Protein AF-C9MXY6-F1 (afdb_monomer)

Radius of gyration: 21.23 Å; Cα contacts (8 Å, |Δi|>4): 74; chains: 1; bounding box: 50×38×54 Å

Secondary structure (DSSP, 8-state):
----------GGGGG---------HHHHHHHTT--HHHHHHHHHHHHHHHHHHHHHHHS---HHHHHHHHHHHHHHHHHHHHTTS-HHHHHHHHHHHHHHHHHHHHHHHHHHHHHHHT---HHHHHHHHHHHHHHHHHHHHHHTS---HHHHHHHHHHHHHHHHHHHHTTS-HHHHHHHHT-

Organism: NCBI:txid634994

pLDDT: mean 80.73, std 18.63, range [22.81, 97.88]

Foldseek 3Di:
DDDDDDDDDDPVCPLPPPDDLDDDLVVLCVQLVPDPVLSVQLVVLVVVLVVQLVVLVPDPDDPVVNVVSNVVSVVVSLVSNPVSGDPSSNVSNVVVVVVSVVVVVVVSVVVVVLVVVQVDDPVLVVQLVVLVVVLVVVLVVLVVPPDDPVVNVVVNVVSVVVSVVSSVVSGDPVSVVSVVVD

Solvent-accessible surface area (backbone atoms only — not comparable to full-atom values): 10667 Å² total; per-residue (Å²): 138,84,82,81,81,84,78,88,77,58,88,81,50,77,80,63,70,83,76,77,86,83,76,58,67,67,56,53,34,59,67,34,66,48,50,77,68,45,46,57,54,52,50,51,50,53,55,53,50,49,54,53,50,61,49,51,72,73,46,92,63,55,68,70,59,41,51,54,54,46,52,53,50,53,52,53,46,49,56,58,48,58,76,67,43,54,73,71,32,43,52,44,44,50,55,50,53,51,49,54,50,48,57,49,49,53,51,50,49,54,52,48,54,49,56,60,72,49,66,69,48,72,67,42,50,54,52,47,51,47,45,53,53,52,46,54,50,51,53,52,52,55,72,72,62,80,61,56,71,68,62,45,54,52,54,49,49,51,52,52,48,56,43,51,54,61,45,54,75,61,50,54,72,70,46,48,51,52,64,77,73,110

Mean predicted aligned error: 9.78 Å

Nearest PDB structures (foldseek):
  7e59-assembly4_C  TM=3.252E-01  e=3.409E+00  Homo sapiens

Sequence (182 aa):
MFGISVLSYSYEDYYQKIYTVKISKNDLFKIVNATKNQQKKLSKIFDEYQKKAEGVEKDLVQFDGKKAKIGKIEEDRYRAIARVLSNEQLEAYNSYINSQKNLFNEKNDKVKNFIDSMDLSNEQKARILKYERDFKREVGKLKNQRLTEENFIEKYKELKQERNEKMRTVLLDDQVKLIENF

Structure (mmCIF, N/CA/C/O backbone):
data_AF-C9MXY6-F1
#
_entry.id   AF-C9MXY6-F1
#
loop_
_atom_site.group_PDB
_atom_site.id
_atom_site.type_symbol
_atom_site.label_atom_id
_atom_site.label_alt_id
_atom_site.label_comp_id
_atom_site.label_asym_id
_atom_site.label_entity_id
_atom_site.label_seq_id
_atom_site.pdbx_PDB_ins_code
_atom_site.Cartn_x
_atom_site.Cartn_y
_atom_site.Cartn_z
_atom_site.occupancy
_atom_site.B_iso_or_equiv
_atom_site.auth_seq_id
_atom_site.auth_comp_id
_atom_site.auth_asym_id
_atom_site.auth_atom_id
_atom_site.pdbx_PDB_model_num
ATOM 1 N N . MET A 1 1 ? 25.945 3.028 10.529 1.00 24.78 1 MET A N 1
ATOM 2 C CA . MET A 1 1 ? 26.308 1.825 9.752 1.00 24.78 1 MET A CA 1
ATOM 3 C C . MET A 1 1 ? 25.006 1.069 9.489 1.00 24.78 1 MET A C 1
ATOM 5 O O . MET A 1 1 ? 24.464 0.503 10.424 1.00 24.78 1 MET A O 1
ATOM 9 N N . PHE A 1 2 ? 24.418 1.189 8.293 1.00 25.53 2 PHE A N 1
ATOM 10 C CA . PHE A 1 2 ? 23.129 0.563 7.956 1.00 25.53 2 PHE A CA 1
ATOM 11 C C . PHE A 1 2 ? 23.385 -0.631 7.036 1.00 25.53 2 PHE A C 1
ATOM 13 O O . PHE A 1 2 ? 23.716 -0.455 5.866 1.00 25.53 2 PHE A O 1
ATOM 20 N N . GLY A 1 3 ? 23.299 -1.836 7.604 1.00 22.81 3 GLY A N 1
ATOM 21 C CA . GLY A 1 3 ? 23.442 -3.095 6.882 1.00 22.81 3 GLY A CA 1
ATOM 22 C C . GLY A 1 3 ? 22.309 -3.271 5.876 1.00 22.81 3 GLY A C 1
ATOM 23 O O . GLY A 1 3 ? 21.134 -3.198 6.227 1.00 22.81 3 GLY A O 1
ATOM 24 N N . ILE A 1 4 ? 22.685 -3.475 4.619 1.00 26.45 4 ILE A N 1
ATOM 25 C CA . ILE A 1 4 ? 21.781 -3.806 3.523 1.00 26.45 4 ILE A CA 1
ATOM 26 C C . ILE A 1 4 ? 21.323 -5.251 3.743 1.00 26.45 4 ILE A C 1
ATOM 28 O O . ILE A 1 4 ? 22.120 -6.177 3.612 1.00 26.45 4 ILE A O 1
ATOM 32 N N . SER A 1 5 ? 20.050 -5.454 4.082 1.00 24.11 5 SER A N 1
ATOM 33 C CA . SER A 1 5 ? 19.425 -6.771 3.986 1.00 24.11 5 SER A CA 1
ATOM 34 C C . SER A 1 5 ? 19.234 -7.111 2.506 1.00 24.11 5 SER A C 1
ATOM 36 O O . SER A 1 5 ? 18.467 -6.474 1.784 1.00 24.11 5 SER A O 1
ATOM 38 N N . VAL A 1 6 ? 19.983 -8.105 2.030 1.00 27.00 6 VAL A N 1
ATOM 39 C CA . VAL A 1 6 ? 19.781 -8.708 0.711 1.00 27.00 6 VAL A CA 1
ATOM 40 C C . VAL A 1 6 ? 18.530 -9.581 0.800 1.00 27.00 6 VAL A C 1
ATOM 42 O O . VAL A 1 6 ? 18.542 -10.605 1.476 1.00 27.00 6 VAL A O 1
ATOM 45 N N . LEU A 1 7 ? 17.449 -9.180 0.132 1.00 24.12 7 LEU A N 1
ATOM 46 C CA . LEU A 1 7 ? 16.356 -10.090 -0.212 1.00 24.12 7 LEU A CA 1
ATOM 47 C C . LEU A 1 7 ? 16.666 -10.667 -1.597 1.00 24.12 7 LEU A C 1
ATOM 49 O O . LEU A 1 7 ? 16.653 -9.947 -2.598 1.00 24.12 7 LEU A O 1
ATOM 53 N N . SER A 1 8 ? 17.018 -11.953 -1.633 1.00 23.30 8 SER A N 1
ATOM 54 C CA . SER A 1 8 ? 17.054 -12.755 -2.854 1.00 23.30 8 SER A CA 1
ATOM 55 C C . SER A 1 8 ? 15.618 -12.969 -3.321 1.00 23.30 8 SER A C 1
ATOM 57 O O . SER A 1 8 ? 14.820 -13.515 -2.564 1.00 23.30 8 SER A O 1
ATOM 59 N N . TYR A 1 9 ? 15.298 -12.549 -4.540 1.00 25.11 9 TYR A N 1
ATOM 60 C CA . TYR A 1 9 ? 13.995 -12.798 -5.151 1.00 25.11 9 TYR A CA 1
ATOM 61 C C . TYR A 1 9 ? 14.130 -13.906 -6.195 1.00 25.11 9 TYR A C 1
ATOM 63 O O . TYR A 1 9 ? 14.949 -13.800 -7.113 1.00 25.11 9 TYR A O 1
ATOM 71 N N . SER A 1 10 ? 13.341 -14.965 -6.005 1.00 24.47 10 SER A N 1
ATOM 72 C CA . SER A 1 10 ? 13.094 -16.030 -6.980 1.00 24.47 10 SER A CA 1
ATOM 73 C C . SER A 1 10 ? 12.229 -15.473 -8.117 1.00 24.47 10 SER A C 1
ATOM 75 O O . SER A 1 10 ? 11.509 -14.494 -7.936 1.00 24.47 10 SER A O 1
ATOM 77 N N . TYR A 1 11 ? 12.295 -16.066 -9.309 1.00 28.42 11 TYR A N 1
ATOM 78 C CA . TYR A 1 11 ? 11.579 -15.590 -10.502 1.00 28.42 11 TYR A CA 1
ATOM 79 C C . TYR A 1 11 ? 10.041 -15.587 -10.325 1.00 28.42 11 TYR A C 1
ATOM 81 O O . TYR A 1 11 ? 9.354 -14.805 -10.980 1.00 28.42 11 TYR A O 1
ATOM 89 N N . GLU A 1 12 ? 9.506 -16.382 -9.388 1.00 26.41 12 GLU A N 1
ATOM 90 C CA . GLU A 1 12 ? 8.087 -16.360 -8.985 1.00 26.41 12 GLU A CA 1
ATOM 91 C C . GLU A 1 12 ? 7.688 -15.106 -8.179 1.00 26.41 12 GLU A C 1
ATOM 93 O O . GLU A 1 12 ? 6.526 -14.703 -8.200 1.00 26.41 12 GLU A O 1
ATOM 98 N N . ASP A 1 13 ? 8.638 -14.413 -7.543 1.00 33.28 13 ASP A N 1
ATOM 99 C CA . ASP A 1 13 ? 8.350 -13.249 -6.693 1.00 33.28 13 ASP A CA 1
ATOM 100 C C . ASP A 1 13 ? 8.140 -11.944 -7.479 1.00 33.28 13 ASP A C 1
ATOM 102 O O . ASP A 1 13 ? 7.703 -10.936 -6.917 1.00 33.28 13 ASP A O 1
ATOM 106 N N . TYR A 1 14 ? 8.454 -11.908 -8.781 1.00 33.75 14 TYR A N 1
ATOM 107 C CA . TYR A 1 14 ? 8.444 -10.651 -9.542 1.00 33.75 14 TYR A CA 1
ATOM 108 C C . TYR A 1 14 ? 7.038 -10.039 -9.681 1.00 33.75 14 TYR A C 1
ATOM 110 O O . TYR A 1 14 ? 6.897 -8.820 -9.804 1.00 33.75 14 TYR A O 1
ATOM 118 N N . TYR A 1 15 ? 6.004 -10.879 -9.593 1.00 32.97 15 TYR A N 1
ATOM 119 C CA . TYR A 1 15 ? 4.599 -10.495 -9.743 1.00 32.97 15 TYR A CA 1
ATOM 120 C C . TYR A 1 15 ? 3.839 -10.358 -8.420 1.00 32.97 15 TYR A C 1
ATOM 122 O O . TYR A 1 15 ? 2.756 -9.779 -8.400 1.00 32.97 15 TYR A O 1
ATOM 130 N N . GLN A 1 16 ? 4.402 -10.817 -7.301 1.00 39.12 16 GLN A N 1
ATOM 131 C CA . GLN A 1 16 ? 3.769 -10.718 -5.985 1.00 39.12 16 GLN A CA 1
ATOM 132 C C . GLN A 1 16 ? 4.399 -9.606 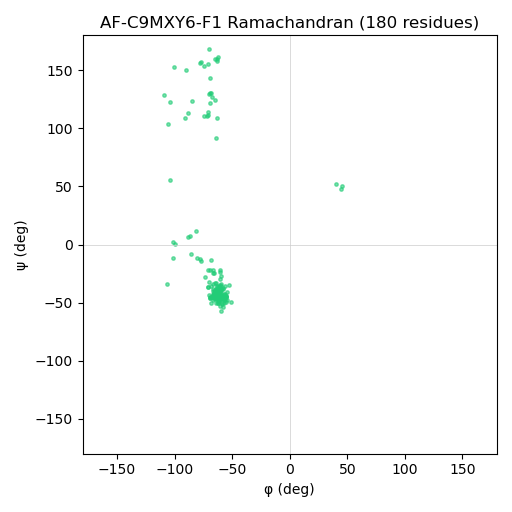-5.147 1.00 39.12 16 GLN A C 1
ATOM 134 O O . GLN A 1 16 ? 4.818 -9.803 -4.007 1.00 39.12 16 GLN A O 1
ATOM 139 N N . LYS A 1 17 ? 4.426 -8.379 -5.678 1.00 43.56 17 LYS A N 1
ATOM 140 C CA . LYS A 1 17 ? 4.535 -7.228 -4.778 1.00 43.56 17 LYS A CA 1
ATOM 141 C C . LYS A 1 17 ? 3.277 -7.226 -3.914 1.00 43.56 17 LYS A C 1
ATOM 143 O O . LYS A 1 17 ? 2.193 -6.929 -4.406 1.00 43.56 17 LYS A O 1
ATOM 148 N N . ILE A 1 18 ? 3.417 -7.546 -2.626 1.00 44.19 18 ILE A N 1
ATOM 149 C CA . ILE A 1 18 ? 2.387 -7.235 -1.633 1.00 44.19 18 ILE A CA 1
ATOM 150 C C . ILE A 1 18 ? 2.311 -5.711 -1.582 1.00 44.19 18 ILE A C 1
ATOM 152 O O . ILE A 1 18 ? 3.074 -5.050 -0.878 1.00 44.19 18 ILE A O 1
ATOM 156 N N . TYR A 1 19 ? 1.434 -5.126 -2.387 1.00 46.69 19 TYR A N 1
ATOM 157 C CA . TYR A 1 19 ? 1.141 -3.713 -2.259 1.00 46.69 19 TYR A CA 1
ATOM 158 C C . TYR A 1 19 ? 0.417 -3.514 -0.918 1.00 46.69 19 TYR A C 1
ATOM 160 O O . TYR A 1 19 ? -0.550 -4.195 -0.590 1.00 46.69 19 TYR A O 1
ATOM 168 N N . THR A 1 20 ? 0.920 -2.610 -0.083 1.00 56.81 20 THR A N 1
ATOM 169 C CA . THR A 1 20 ? 0.272 -2.289 1.191 1.00 56.81 20 THR A CA 1
ATOM 170 C C . THR A 1 20 ? -0.801 -1.234 0.954 1.00 56.81 20 THR A C 1
ATOM 172 O O . THR A 1 20 ? -0.497 -0.140 0.471 1.00 56.81 20 THR A O 1
ATOM 175 N N . VAL A 1 21 ? -2.049 -1.520 1.333 1.00 64.81 21 VAL A N 1
ATOM 176 C CA . VAL A 1 21 ? -3.104 -0.499 1.352 1.00 64.81 21 VAL A CA 1
ATOM 177 C C . VAL A 1 21 ? -2.816 0.473 2.493 1.00 64.81 21 VAL A C 1
ATOM 179 O O . VAL A 1 21 ? -2.862 0.108 3.667 1.00 64.81 21 VAL A O 1
ATOM 182 N N . LYS A 1 22 ? -2.509 1.727 2.154 1.00 71.75 22 LYS A N 1
ATOM 183 C CA . LYS A 1 22 ? -2.350 2.801 3.139 1.00 71.75 22 LYS A CA 1
ATOM 184 C C . LYS A 1 22 ? -3.701 3.453 3.383 1.00 71.75 22 LYS A C 1
ATOM 186 O O . LYS A 1 22 ? -4.237 4.108 2.497 1.00 71.75 22 LYS A O 1
ATOM 191 N N . ILE A 1 23 ? -4.222 3.289 4.593 1.00 74.69 23 ILE A N 1
ATOM 192 C CA . ILE A 1 23 ? -5.485 3.890 5.016 1.00 74.69 23 ILE A CA 1
ATOM 193 C C . ILE A 1 23 ? -5.186 5.001 6.021 1.00 74.69 23 ILE A C 1
ATOM 195 O O . ILE A 1 23 ? -4.479 4.794 7.007 1.00 74.69 23 ILE A O 1
ATOM 199 N N . SER A 1 24 ? -5.736 6.186 5.775 1.00 84.31 24 SER A N 1
ATOM 200 C CA . SER A 1 24 ? -5.642 7.318 6.693 1.00 84.31 24 SER A CA 1
ATOM 201 C C . SER A 1 24 ? -6.449 7.055 7.966 1.00 84.31 24 SER A C 1
ATOM 203 O O . SER A 1 24 ? -7.638 6.728 7.911 1.00 84.31 24 SER A O 1
ATOM 205 N N . LYS A 1 25 ? -5.826 7.273 9.132 1.00 87.38 25 LYS A N 1
ATOM 206 C CA . LYS A 1 25 ? -6.533 7.239 10.424 1.00 87.38 25 LYS A CA 1
ATOM 207 C C . LYS A 1 25 ? -7.658 8.276 10.473 1.00 87.38 25 LYS A C 1
ATOM 209 O O . LYS A 1 25 ? -8.725 7.988 11.000 1.00 87.38 25 LYS A O 1
ATOM 214 N N . ASN A 1 26 ? -7.437 9.457 9.893 1.00 87.06 26 ASN A N 1
ATOM 215 C CA . ASN A 1 26 ? -8.426 10.534 9.889 1.00 87.06 26 ASN A CA 1
ATOM 216 C C . ASN A 1 26 ? -9.661 10.170 9.065 1.00 87.06 26 ASN A C 1
ATOM 218 O O . ASN A 1 26 ? -10.774 10.490 9.477 1.00 87.06 26 ASN A O 1
ATOM 222 N N . ASP A 1 27 ? -9.475 9.478 7.941 1.00 87.06 27 ASP A N 1
ATOM 223 C CA . ASP A 1 27 ? -10.600 9.033 7.118 1.00 87.06 27 ASP A CA 1
ATOM 224 C C . ASP A 1 27 ? -11.404 7.975 7.870 1.00 87.06 27 ASP A C 1
ATOM 226 O O . ASP A 1 27 ? -12.618 8.109 7.997 1.00 87.06 27 ASP A O 1
ATOM 230 N N . LEU A 1 28 ? -10.725 7.007 8.498 1.00 89.75 28 LEU A N 1
ATOM 231 C CA . LEU A 1 28 ? -11.371 6.021 9.368 1.00 89.75 28 LEU A CA 1
ATOM 232 C C . LEU A 1 28 ? -12.189 6.675 10.485 1.00 89.75 28 LEU A C 1
ATOM 234 O O . LEU A 1 28 ? -13.317 6.261 10.733 1.00 89.75 28 LEU A O 1
ATOM 238 N N . PHE A 1 29 ? -11.656 7.708 11.143 1.00 93.19 29 PHE A N 1
ATOM 239 C CA . PHE A 1 29 ? -12.376 8.413 12.206 1.00 93.19 29 PHE A CA 1
ATOM 240 C C . PHE A 1 29 ? -13.636 9.111 11.708 1.00 93.19 29 PHE A C 1
ATOM 242 O O . PHE A 1 29 ? -14.643 9.085 12.413 1.00 93.19 29 PHE A O 1
ATOM 249 N N . LYS A 1 30 ? -13.592 9.712 10.515 1.00 95.69 30 LYS A N 1
ATOM 250 C CA . LYS A 1 30 ? -14.765 10.343 9.898 1.00 95.69 30 LYS A CA 1
ATOM 251 C C . LYS A 1 30 ? -15.828 9.305 9.549 1.00 95.69 30 LYS A C 1
ATOM 253 O O . LYS A 1 30 ? -16.990 9.498 9.877 1.00 95.69 30 LYS A O 1
ATOM 258 N N . ILE A 1 31 ? -15.414 8.197 8.941 1.00 93.81 31 ILE A N 1
ATOM 259 C CA . ILE A 1 31 ? -16.308 7.141 8.447 1.00 93.81 31 ILE A CA 1
ATOM 260 C C . ILE A 1 31 ? -17.086 6.478 9.578 1.00 93.81 31 ILE A C 1
ATOM 262 O O . ILE A 1 31 ? -18.284 6.260 9.454 1.00 93.81 31 ILE A O 1
ATOM 266 N N . VAL A 1 32 ? -16.419 6.187 10.695 1.00 94.56 32 VAL A N 1
ATOM 267 C CA . VAL A 1 32 ? -17.074 5.572 11.861 1.00 94.56 32 VAL A CA 1
ATOM 268 C C . VAL A 1 32 ? -17.673 6.613 12.811 1.00 94.56 32 VAL A C 1
ATOM 270 O O . VAL A 1 32 ? -18.090 6.264 13.913 1.00 94.56 32 VAL A O 1
ATOM 273 N N . ASN A 1 33 ? -17.656 7.898 12.437 1.00 96.75 33 ASN A N 1
ATOM 274 C CA . ASN A 1 33 ? -18.067 9.017 13.284 1.00 96.75 33 ASN A CA 1
ATOM 275 C C . ASN A 1 33 ? -17.492 8.912 14.717 1.00 96.75 33 ASN A C 1
ATOM 277 O O . ASN A 1 33 ? -18.208 8.939 15.720 1.00 96.75 33 ASN A O 1
ATOM 281 N N . ALA A 1 34 ? -16.178 8.686 14.823 1.00 95.50 34 ALA A N 1
ATOM 282 C CA . ALA A 1 34 ? -15.522 8.407 16.097 1.00 95.50 34 ALA A CA 1
ATOM 283 C C . ALA A 1 34 ? -15.500 9.647 17.001 1.00 95.50 34 ALA A C 1
ATOM 285 O O . ALA A 1 34 ? -14.983 10.702 16.624 1.00 95.50 34 ALA A O 1
ATOM 286 N N . THR A 1 35 ? -15.919 9.489 18.257 1.00 97.88 35 THR A N 1
ATOM 287 C CA . THR A 1 35 ? -15.723 10.517 19.293 1.00 97.88 35 THR A CA 1
ATOM 288 C C . THR A 1 35 ? -14.233 10.753 19.568 1.00 97.88 35 THR A C 1
ATOM 290 O O . THR A 1 35 ? -13.405 9.859 19.386 1.00 97.88 35 THR A O 1
ATOM 293 N N . LYS A 1 36 ? -13.860 11.917 20.120 1.00 97.38 36 LYS A N 1
ATOM 294 C CA . LYS A 1 36 ? -12.456 12.214 20.491 1.00 97.38 36 LYS A CA 1
ATOM 295 C C . LYS A 1 36 ? -11.823 11.133 21.381 1.00 97.38 36 LYS A C 1
ATOM 297 O O . LYS A 1 36 ? -10.633 10.848 21.259 1.00 97.38 36 LYS A O 1
ATOM 302 N N . ASN A 1 37 ? -12.601 10.517 22.276 1.00 97.81 37 ASN A N 1
ATOM 303 C CA . ASN A 1 37 ? -12.114 9.429 23.126 1.00 97.81 37 ASN A CA 1
ATOM 304 C C . ASN A 1 37 ? -11.862 8.142 22.322 1.00 97.81 37 ASN A C 1
ATOM 306 O O . ASN A 1 37 ? -10.819 7.506 22.483 1.00 97.81 37 ASN A O 1
ATOM 310 N N . GLN A 1 38 ? -12.779 7.782 21.418 1.00 97.69 38 GLN A N 1
ATOM 311 C CA . GLN A 1 38 ? -12.601 6.641 20.516 1.00 97.69 38 GLN A CA 1
ATOM 312 C C . GLN A 1 38 ? -11.401 6.844 19.593 1.00 97.69 38 GLN A C 1
ATOM 314 O O . GLN A 1 38 ? -10.574 5.946 19.495 1.00 97.69 38 GLN A O 1
ATOM 319 N N . GLN A 1 39 ? -11.223 8.034 19.012 1.00 96.62 39 GLN A N 1
ATOM 320 C CA . GLN A 1 39 ? -10.065 8.354 18.168 1.00 96.62 39 GLN A CA 1
ATOM 321 C C . GLN A 1 39 ? -8.737 8.105 18.898 1.00 96.62 39 GLN A C 1
ATOM 323 O O . GLN A 1 39 ? -7.831 7.481 18.345 1.00 96.62 39 GLN A O 1
ATOM 328 N N . LYS A 1 40 ? -8.626 8.519 20.172 1.00 97.50 40 LYS A N 1
ATOM 329 C CA . LYS A 1 40 ? -7.432 8.272 21.001 1.00 97.50 40 LYS A CA 1
ATOM 330 C C . LYS A 1 40 ? -7.180 6.777 21.218 1.00 97.50 40 LYS A C 1
ATOM 332 O O . LYS A 1 40 ? -6.042 6.330 21.095 1.00 97.50 40 LYS A O 1
ATOM 337 N N . LYS A 1 41 ? -8.223 6.001 21.537 1.00 97.88 41 LYS A N 1
ATOM 338 C CA . LYS A 1 41 ? -8.117 4.545 21.745 1.00 97.88 41 LYS A CA 1
ATOM 339 C C . LYS A 1 41 ? -7.756 3.812 20.449 1.00 97.88 41 LYS A C 1
ATOM 341 O O . LYS A 1 41 ? -6.813 3.028 20.440 1.00 97.88 41 LYS A O 1
ATOM 346 N N . LEU A 1 42 ? -8.446 4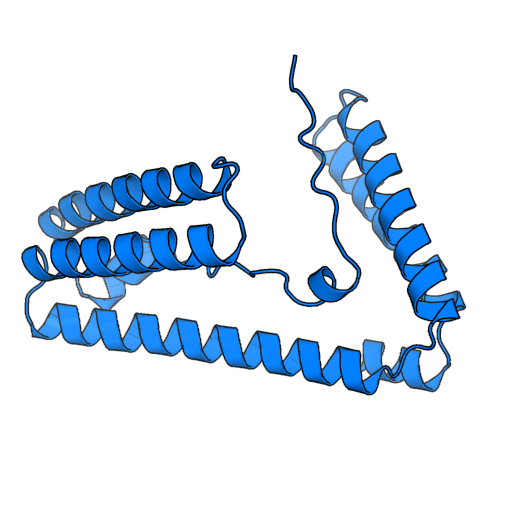.123 19.353 1.00 92.38 42 LEU A N 1
ATOM 347 C CA . LEU A 1 42 ? -8.200 3.550 18.028 1.00 92.38 42 LEU A CA 1
ATOM 348 C C . LEU A 1 42 ? -6.798 3.881 17.518 1.00 92.38 42 LEU A C 1
ATOM 350 O O . LEU A 1 42 ? -6.127 2.999 16.999 1.00 92.38 42 LEU A O 1
ATOM 354 N N . SER A 1 43 ? -6.316 5.111 17.724 1.00 93.38 43 SER A N 1
ATOM 355 C CA . SER A 1 43 ? -4.952 5.503 17.343 1.00 93.38 43 SER A CA 1
ATOM 356 C C . SER A 1 43 ? -3.905 4.600 17.985 1.00 93.38 43 SER A C 1
ATOM 358 O O . SER A 1 43 ? -3.049 4.080 17.274 1.00 93.38 43 SER A O 1
ATOM 360 N N . LYS A 1 44 ? -4.027 4.357 19.299 1.00 96.44 44 LYS A N 1
ATOM 361 C CA . LYS A 1 44 ? -3.133 3.453 20.035 1.00 96.44 44 LYS A CA 1
ATOM 362 C C . LYS A 1 44 ? -3.189 2.030 19.486 1.00 96.44 44 LYS A C 1
ATOM 364 O O . LYS A 1 44 ? -2.139 1.436 19.277 1.00 96.44 44 LYS A O 1
ATOM 369 N N . ILE A 1 45 ? -4.392 1.517 19.213 1.00 92.06 45 ILE A N 1
ATOM 370 C CA . ILE A 1 45 ? -4.579 0.194 18.601 1.00 92.06 45 ILE A CA 1
ATOM 371 C C . ILE A 1 45 ? -3.863 0.147 17.245 1.00 92.06 45 ILE A C 1
ATOM 373 O O . ILE A 1 45 ? -3.046 -0.737 17.011 1.00 92.06 45 ILE A O 1
ATOM 377 N N . PHE A 1 46 ? -4.104 1.112 16.357 1.00 90.12 46 PHE A N 1
ATOM 378 C CA . PHE A 1 46 ? -3.471 1.131 15.038 1.00 90.12 46 PHE A CA 1
ATOM 379 C C . PHE A 1 46 ? -1.941 1.172 15.124 1.00 90.12 46 PHE A C 1
ATOM 381 O O . PHE A 1 46 ? -1.289 0.397 14.432 1.00 90.12 46 PHE A O 1
ATOM 388 N N . ASP A 1 47 ? -1.376 2.006 16.002 1.00 88.81 47 ASP A N 1
ATOM 389 C CA . ASP A 1 47 ? 0.078 2.097 16.192 1.00 88.81 47 ASP A CA 1
ATOM 390 C C . ASP A 1 47 ? 0.681 0.805 16.754 1.00 88.81 47 ASP A C 1
ATOM 392 O O . ASP A 1 47 ? 1.738 0.360 16.306 1.00 88.81 47 ASP A O 1
ATOM 396 N N . GLU A 1 48 ? 0.017 0.179 17.728 1.00 92.31 48 GLU A N 1
ATOM 397 C CA . GLU A 1 48 ? 0.471 -1.078 18.323 1.00 92.31 48 GLU A CA 1
ATOM 398 C C . GLU A 1 48 ? 0.505 -2.206 17.287 1.00 92.31 48 GLU A C 1
ATOM 400 O O . GLU A 1 48 ? 1.519 -2.891 17.138 1.00 92.31 48 GLU A O 1
ATOM 405 N N . TYR A 1 49 ? -0.591 -2.397 16.551 1.00 87.88 49 TYR A N 1
ATOM 406 C CA . TYR A 1 49 ? -0.688 -3.488 15.584 1.00 87.88 49 TYR A CA 1
ATOM 407 C C . TYR A 1 49 ? 0.147 -3.234 14.325 1.00 87.88 49 TYR A C 1
ATOM 409 O O . TYR A 1 49 ? 0.653 -4.194 13.747 1.00 87.88 49 TYR A O 1
ATOM 417 N N . GLN A 1 50 ? 0.377 -1.972 13.944 1.00 85.19 50 GLN A N 1
ATOM 418 C CA . GLN A 1 50 ? 1.347 -1.639 12.902 1.00 85.19 50 GLN A CA 1
ATOM 419 C C . GLN A 1 50 ? 2.763 -2.072 13.310 1.00 85.19 50 GLN A C 1
ATOM 421 O O . GLN A 1 50 ? 3.419 -2.782 12.552 1.00 85.19 50 GLN A O 1
ATOM 426 N N . LYS A 1 51 ? 3.207 -1.746 14.531 1.00 85.12 51 LYS A N 1
ATOM 427 C CA . LYS A 1 51 ? 4.526 -2.173 15.033 1.00 85.12 51 LYS A CA 1
ATOM 428 C C . LYS A 1 51 ? 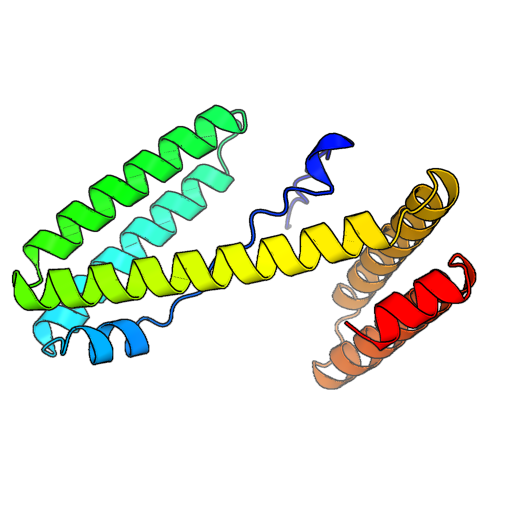4.671 -3.694 15.090 1.00 85.12 51 LYS A C 1
ATOM 430 O O . LYS A 1 51 ? 5.737 -4.219 14.780 1.00 85.12 51 LYS A O 1
ATOM 435 N N . LYS A 1 52 ? 3.607 -4.415 15.469 1.00 84.94 52 LYS A N 1
ATOM 436 C CA . LYS A 1 52 ? 3.598 -5.889 15.444 1.00 84.94 52 LYS A CA 1
ATOM 437 C C . LYS A 1 52 ? 3.790 -6.424 14.023 1.00 84.94 52 LYS A C 1
ATOM 439 O O . LYS A 1 52 ? 4.599 -7.327 13.833 1.00 84.94 52 LYS A O 1
ATOM 444 N N . ALA A 1 53 ? 3.093 -5.856 13.036 1.00 83.50 53 ALA A N 1
ATOM 445 C CA . ALA A 1 53 ? 3.225 -6.257 11.635 1.00 83.50 53 ALA A CA 1
ATOM 446 C C . ALA A 1 53 ? 4.632 -5.970 11.079 1.00 83.50 53 ALA A C 1
ATOM 448 O O . ALA A 1 53 ? 5.238 -6.849 10.470 1.00 83.50 53 ALA A O 1
ATOM 449 N N . GLU A 1 54 ? 5.190 -4.791 11.370 1.00 82.38 54 GLU A N 1
ATOM 450 C CA . GLU A 1 54 ? 6.574 -4.426 11.018 1.00 82.38 54 GLU A CA 1
ATOM 451 C C . GLU A 1 54 ? 7.611 -5.369 11.661 1.00 82.38 54 GLU A C 1
ATOM 453 O O . GLU A 1 54 ? 8.685 -5.599 11.105 1.00 82.38 54 GLU A O 1
ATOM 458 N N . GLY A 1 55 ? 7.299 -5.938 12.831 1.00 78.56 55 GLY A N 1
ATOM 459 C CA . GLY A 1 55 ? 8.112 -6.969 13.477 1.00 78.56 55 GLY A CA 1
ATOM 460 C C . GLY A 1 55 ? 8.176 -8.270 12.673 1.00 78.56 55 GLY A C 1
ATOM 461 O O . GLY A 1 55 ? 9.261 -8.814 12.492 1.00 78.56 55 GLY A O 1
ATOM 462 N N . VAL A 1 56 ? 7.046 -8.728 12.121 1.00 79.62 56 VAL A N 1
ATOM 463 C CA . VAL A 1 56 ? 6.974 -9.967 11.319 1.00 79.62 56 VAL A CA 1
ATOM 464 C C . VAL A 1 56 ? 7.802 -9.868 10.038 1.00 79.62 56 VAL A C 1
ATOM 466 O O . VAL A 1 56 ? 8.381 -10.859 9.593 1.00 79.62 56 VAL A O 1
ATOM 469 N N . GLU A 1 57 ? 7.897 -8.679 9.442 1.00 70.38 57 GLU A N 1
ATOM 470 C CA . GLU A 1 57 ? 8.699 -8.474 8.232 1.00 70.38 57 GLU A CA 1
ATOM 471 C C . GLU A 1 57 ? 10.186 -8.780 8.475 1.00 70.38 57 GLU A C 1
ATOM 473 O O . GLU A 1 57 ? 10.838 -9.385 7.619 1.00 70.38 57 GLU A O 1
ATOM 478 N N . LYS A 1 58 ? 10.683 -8.455 9.676 1.00 74.56 58 LYS A N 1
ATOM 479 C CA . LYS A 1 58 ? 12.069 -8.684 10.114 1.00 74.56 58 LYS A CA 1
ATOM 480 C C . LYS A 1 58 ? 12.360 -10.135 10.498 1.00 74.56 58 LYS A C 1
ATOM 482 O O . LYS A 1 58 ? 13.529 -10.497 10.616 1.00 74.56 58 LYS A O 1
ATOM 487 N N . ASP A 1 59 ? 11.334 -10.964 10.678 1.00 74.94 59 ASP A N 1
ATOM 488 C CA . ASP A 1 59 ? 11.517 -12.372 11.014 1.00 74.94 59 ASP A CA 1
ATOM 489 C C . ASP A 1 59 ? 12.111 -13.151 9.827 1.00 74.94 59 ASP A C 1
ATOM 491 O O . ASP A 1 59 ? 11.739 -12.950 8.669 1.00 74.94 59 ASP A O 1
ATOM 495 N N . LEU A 1 60 ? 12.988 -14.115 10.121 1.00 78.12 60 LEU A N 1
ATOM 496 C CA . LEU A 1 60 ? 13.625 -14.993 9.125 1.00 78.12 60 LEU A CA 1
ATOM 497 C C . LEU A 1 60 ? 12.740 -16.176 8.684 1.00 78.12 60 LEU A C 1
ATOM 499 O O . LEU A 1 60 ? 13.219 -17.110 8.047 1.00 78.12 60 LEU A O 1
ATOM 503 N N . VAL A 1 61 ? 11.452 -16.174 9.040 1.00 78.44 61 VAL A N 1
ATOM 504 C CA . VAL A 1 61 ? 10.524 -17.252 8.665 1.00 78.44 61 VAL A CA 1
ATOM 505 C C . VAL A 1 61 ? 10.134 -17.171 7.187 1.00 78.44 61 VAL A C 1
ATOM 507 O O . VAL A 1 61 ? 10.121 -16.093 6.591 1.00 78.44 61 VAL A O 1
ATOM 510 N N . GLN A 1 62 ? 9.780 -18.320 6.608 1.00 75.19 62 GLN A N 1
ATOM 511 C CA . GLN A 1 62 ? 9.285 -18.413 5.233 1.00 75.19 62 GLN A CA 1
ATOM 512 C C . GLN A 1 62 ? 7.975 -17.636 5.038 1.00 75.19 62 GLN A C 1
ATOM 514 O O . GLN A 1 62 ? 7.262 -17.326 5.998 1.00 75.19 62 GLN A O 1
ATOM 519 N N . PHE A 1 63 ? 7.658 -17.342 3.776 1.00 72.19 63 PHE A N 1
ATOM 520 C CA . PHE A 1 63 ? 6.520 -16.518 3.370 1.00 72.19 63 PHE A CA 1
ATOM 521 C C . PHE A 1 63 ? 5.190 -16.949 4.005 1.00 72.19 63 PHE A C 1
ATOM 523 O O . PHE A 1 63 ? 4.520 -16.125 4.628 1.00 72.19 63 PHE A O 1
ATOM 530 N N . ASP A 1 64 ? 4.847 -18.237 3.947 1.00 73.88 64 ASP A N 1
ATOM 531 C CA . ASP A 1 64 ? 3.599 -18.748 4.531 1.00 73.88 64 ASP A CA 1
ATOM 532 C C . ASP A 1 64 ? 3.546 -18.567 6.053 1.00 73.88 64 ASP A C 1
ATOM 534 O O . ASP A 1 64 ? 2.508 -18.215 6.620 1.00 73.88 64 ASP A O 1
ATOM 538 N N . GLY A 1 65 ? 4.695 -18.702 6.720 1.00 76.00 65 GLY A N 1
ATOM 539 C CA . GLY A 1 65 ? 4.832 -18.404 8.143 1.00 76.00 65 GLY A CA 1
ATOM 540 C C . GLY A 1 65 ? 4.592 -16.924 8.456 1.00 76.00 65 GLY A C 1
ATOM 541 O O . GLY A 1 65 ? 3.920 -16.601 9.439 1.00 76.00 65 GLY A O 1
ATOM 542 N N . LYS A 1 66 ? 5.085 -16.008 7.608 1.00 78.88 66 LYS A N 1
ATOM 543 C CA . LYS A 1 66 ? 4.791 -14.568 7.729 1.00 78.88 66 LYS A CA 1
ATOM 544 C C . LYS A 1 66 ? 3.308 -14.290 7.504 1.00 78.88 66 LYS A C 1
ATOM 546 O O . LYS A 1 66 ? 2.704 -13.573 8.299 1.00 78.88 66 LYS A O 1
ATOM 551 N N . LYS A 1 67 ? 2.703 -14.898 6.480 1.00 78.62 67 LYS A N 1
ATOM 552 C CA . LYS A 1 67 ? 1.279 -14.749 6.150 1.00 78.62 67 LYS A CA 1
ATOM 553 C C . LYS A 1 67 ? 0.380 -15.150 7.319 1.00 78.62 67 LYS A C 1
ATOM 555 O O . LYS A 1 67 ? -0.501 -14.381 7.696 1.00 78.62 67 LYS A O 1
ATOM 560 N N . ALA A 1 68 ? 0.642 -16.298 7.944 1.00 80.19 68 ALA 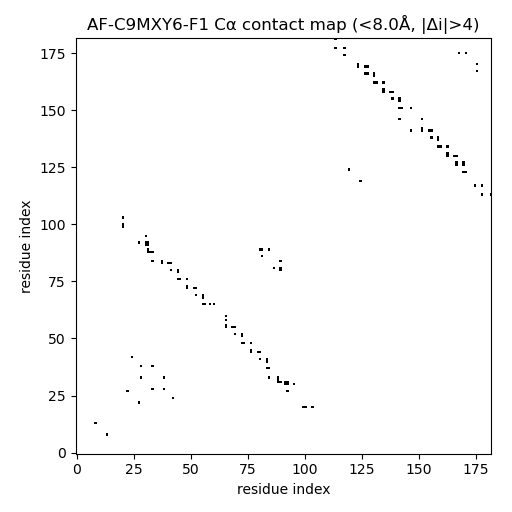A N 1
ATOM 561 C CA . ALA A 1 68 ? -0.113 -16.756 9.111 1.00 80.19 68 ALA A CA 1
ATOM 562 C C . ALA A 1 68 ? 0.016 -15.795 10.309 1.00 80.19 68 ALA A C 1
ATOM 564 O O . ALA A 1 68 ? -0.980 -15.447 10.946 1.00 80.19 68 ALA A O 1
ATOM 565 N N . LYS A 1 69 ? 1.234 -15.309 10.594 1.00 83.50 69 LYS A N 1
ATOM 566 C CA . LYS A 1 69 ? 1.476 -14.323 11.662 1.00 83.50 69 LYS A CA 1
ATOM 567 C C . LYS A 1 69 ? 0.737 -13.007 11.412 1.00 83.50 69 LYS A C 1
ATOM 569 O O . LYS A 1 69 ? 0.120 -12.480 12.335 1.00 83.50 69 LYS A O 1
ATOM 574 N N . ILE A 1 70 ? 0.771 -12.496 10.179 1.00 83.12 70 ILE A N 1
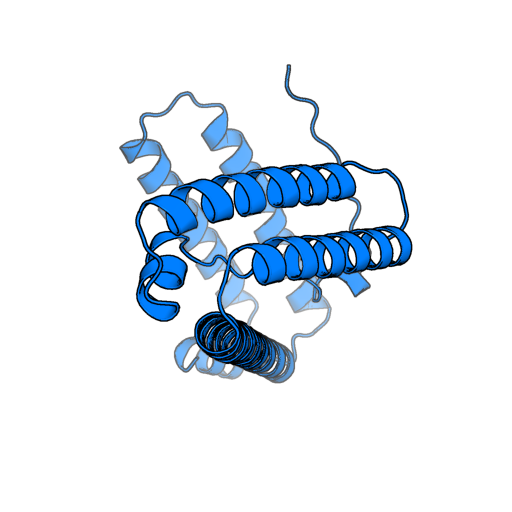ATOM 575 C CA . ILE A 1 70 ? 0.028 -11.291 9.794 1.00 83.12 70 ILE A CA 1
ATOM 576 C C . ILE A 1 70 ? -1.480 -11.512 9.944 1.00 83.12 70 ILE A C 1
ATOM 578 O O . ILE A 1 70 ? -2.134 -10.671 10.552 1.00 83.12 70 ILE A O 1
ATOM 582 N N . GLY A 1 71 ? -2.022 -12.652 9.500 1.00 80.19 71 GLY A N 1
ATOM 583 C CA . GLY A 1 71 ? -3.445 -12.976 9.669 1.00 80.19 71 GLY A CA 1
ATOM 584 C C . GLY A 1 71 ? -3.897 -12.914 11.132 1.00 80.19 71 GLY A C 1
ATOM 585 O O . GLY A 1 71 ? -4.881 -12.250 11.453 1.00 80.19 71 GLY A O 1
ATOM 586 N N . LYS A 1 72 ? -3.106 -13.486 12.049 1.00 87.19 72 LYS A N 1
ATOM 587 C CA . LYS A 1 72 ? -3.380 -13.400 13.492 1.00 87.19 72 LYS A CA 1
ATOM 588 C C . LYS A 1 72 ? -3.357 -11.958 14.018 1.00 87.19 72 LYS A C 1
ATOM 590 O O . LYS A 1 72 ? -4.218 -11.571 14.803 1.00 87.19 72 LYS A O 1
ATOM 595 N N . ILE A 1 73 ? -2.393 -11.148 13.573 1.00 84.50 73 ILE A N 1
ATOM 596 C CA . ILE A 1 73 ? -2.312 -9.718 13.921 1.00 84.50 73 ILE A CA 1
ATOM 597 C C . ILE A 1 73 ? -3.562 -8.972 13.435 1.00 84.50 73 ILE A C 1
ATOM 599 O O . ILE A 1 73 ? -4.069 -8.114 14.158 1.00 84.50 73 ILE A O 1
ATOM 603 N N . GLU A 1 74 ? -4.076 -9.286 12.244 1.00 85.88 74 GLU A N 1
ATOM 604 C CA . GLU A 1 74 ? -5.298 -8.669 11.719 1.00 85.88 74 GLU A CA 1
ATOM 605 C C . GLU A 1 74 ? -6.544 -9.037 12.531 1.00 85.88 74 GLU A C 1
ATOM 607 O O . GLU A 1 74 ? -7.336 -8.146 12.852 1.00 85.88 74 GLU A O 1
ATOM 612 N N . GLU A 1 75 ? -6.696 -10.309 12.908 1.00 85.56 75 GLU A N 1
ATOM 613 C CA . GLU A 1 75 ? -7.797 -10.784 13.755 1.00 85.56 75 GLU A CA 1
ATOM 614 C C . GLU A 1 75 ? -7.779 -10.125 15.139 1.00 85.56 75 GLU A C 1
ATOM 616 O O . GLU A 1 75 ? -8.795 -9.599 15.606 1.00 85.56 75 GLU A O 1
ATOM 621 N N . ASP A 1 76 ? -6.616 -10.101 15.792 1.00 91.19 76 ASP A N 1
ATOM 622 C CA . ASP A 1 76 ? -6.459 -9.499 17.115 1.00 91.19 76 ASP A CA 1
ATOM 623 C C . ASP A 1 76 ? -6.695 -7.979 17.069 1.00 91.19 76 ASP A C 1
ATOM 625 O O . ASP A 1 76 ? -7.369 -7.420 17.944 1.00 91.19 76 ASP A O 1
ATOM 629 N N . ARG A 1 77 ? -6.226 -7.307 16.005 1.00 93.12 77 ARG A N 1
ATOM 630 C CA . ARG A 1 77 ? -6.514 -5.888 15.750 1.00 93.12 77 ARG A CA 1
ATOM 631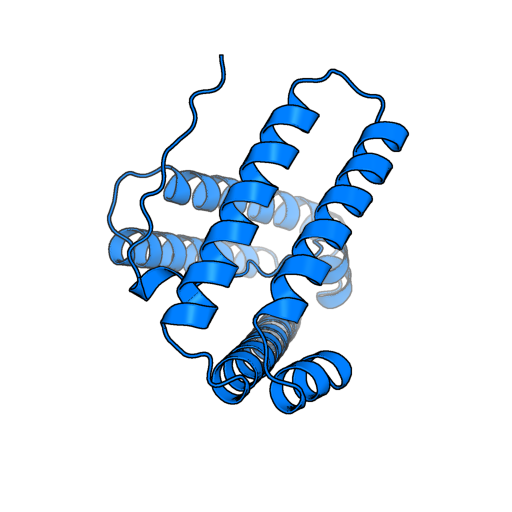 C C . ARG A 1 77 ? -8.015 -5.655 15.625 1.00 93.12 77 ARG A C 1
ATOM 633 O O . ARG A 1 77 ? -8.535 -4.730 16.248 1.00 93.12 77 ARG A O 1
ATOM 640 N N . TYR A 1 78 ? -8.712 -6.484 14.850 1.00 91.38 78 TYR A N 1
ATOM 641 C CA . TYR A 1 78 ? -10.156 -6.368 14.667 1.00 91.38 78 TYR A CA 1
ATOM 642 C C . TYR A 1 78 ? -10.910 -6.518 15.995 1.00 91.38 78 TYR A C 1
ATOM 644 O O . TYR A 1 78 ? -11.737 -5.673 16.339 1.00 91.38 78 TYR A O 1
ATOM 652 N N . ARG A 1 79 ? -10.552 -7.519 16.810 1.00 95.00 79 ARG A N 1
ATOM 653 C CA . ARG A 1 79 ? -11.127 -7.710 18.154 1.00 95.00 79 ARG A CA 1
ATOM 654 C C . ARG A 1 79 ? -10.884 -6.508 19.069 1.00 95.00 79 ARG A C 1
ATOM 656 O O . ARG A 1 79 ? -11.765 -6.136 19.840 1.00 95.00 79 ARG A O 1
ATOM 663 N N . ALA A 1 80 ? -9.705 -5.888 19.001 1.00 95.94 80 ALA A N 1
ATOM 664 C CA . ALA A 1 80 ? -9.405 -4.686 19.775 1.00 95.94 80 ALA A CA 1
ATOM 665 C C . ALA A 1 80 ? -10.257 -3.481 19.334 1.00 95.94 80 ALA A C 1
ATOM 667 O O . ALA A 1 80 ? -10.745 -2.742 20.188 1.00 95.94 80 ALA A O 1
ATOM 668 N N . ILE A 1 81 ? -10.477 -3.306 18.027 1.00 92.62 81 ILE A N 1
ATOM 669 C CA . ILE A 1 81 ? -11.341 -2.251 17.469 1.00 92.62 81 ILE A CA 1
ATOM 670 C C . ILE A 1 81 ? -12.800 -2.459 17.892 1.00 92.62 81 ILE A C 1
ATOM 672 O O . ILE A 1 81 ? -13.440 -1.511 18.349 1.00 92.62 81 ILE A O 1
ATOM 676 N N . ALA A 1 82 ? -13.301 -3.695 17.817 1.00 95.75 82 ALA A N 1
ATOM 677 C CA . ALA A 1 82 ? -14.673 -4.045 18.188 1.00 95.75 82 ALA A CA 1
ATOM 678 C C . ALA A 1 82 ? -15.007 -3.742 19.662 1.00 95.75 82 ALA A C 1
ATOM 680 O O . ALA A 1 82 ? -16.159 -3.510 19.998 1.00 95.75 82 ALA A O 1
ATOM 681 N N . ARG A 1 83 ? -14.004 -3.683 20.551 1.00 97.81 83 ARG A N 1
ATOM 682 C CA . ARG A 1 83 ? -14.184 -3.267 21.958 1.00 97.81 83 ARG A CA 1
ATOM 683 C C . ARG A 1 83 ? -14.317 -1.750 22.148 1.00 97.81 83 ARG A C 1
ATOM 685 O O . ARG A 1 83 ? -14.608 -1.300 23.254 1.00 97.81 83 ARG A O 1
ATOM 692 N N . VAL A 1 84 ? -14.020 -0.9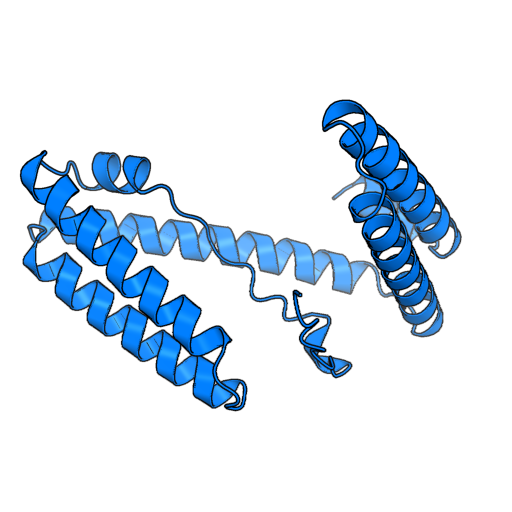51 21.122 1.00 97.62 84 VAL A N 1
ATOM 693 C CA . VAL A 1 84 ? -14.016 0.523 21.180 1.00 97.62 84 VAL A CA 1
ATOM 694 C C . VAL A 1 84 ? -15.206 1.132 20.440 1.00 97.62 84 VAL A C 1
ATOM 696 O O . VAL A 1 84 ? -15.697 2.192 20.841 1.00 97.62 84 VAL A O 1
ATOM 699 N N . LEU A 1 85 ? -15.629 0.497 19.352 1.00 96.25 85 LEU A N 1
ATOM 700 C CA . LEU A 1 85 ? -16.728 0.947 18.505 1.00 96.25 85 LEU A CA 1
ATOM 701 C C . LEU A 1 85 ? -18.064 0.357 18.972 1.00 96.25 85 LEU A C 1
ATOM 703 O O . LEU A 1 85 ? -18.096 -0.742 19.520 1.00 96.25 85 LEU A O 1
ATOM 707 N N . SER A 1 86 ? -19.163 1.078 18.742 1.00 97.75 86 SER A N 1
ATOM 708 C CA . SER A 1 86 ? -20.499 0.471 18.787 1.00 97.75 86 SER A CA 1
ATOM 709 C C . SER A 1 86 ? -20.701 -0.469 17.591 1.00 97.75 86 SER A C 1
ATOM 711 O O . SER A 1 86 ? -19.927 -0.432 16.633 1.00 97.75 86 SER A O 1
ATOM 713 N N . ASN A 1 87 ? -21.761 -1.282 17.615 1.00 97.12 87 ASN A N 1
ATOM 714 C CA . ASN A 1 87 ? -22.085 -2.184 16.504 1.00 97.12 87 ASN A CA 1
ATOM 715 C C . ASN A 1 87 ? -22.263 -1.425 15.178 1.00 97.12 87 ASN A C 1
ATOM 717 O O . ASN A 1 87 ? -21.623 -1.775 14.195 1.00 97.12 87 ASN A O 1
ATOM 721 N N . GLU A 1 88 ? -23.028 -0.330 15.178 1.00 97.50 88 GLU A N 1
ATOM 722 C CA . GLU A 1 88 ? -23.238 0.514 13.990 1.00 97.50 88 GLU A CA 1
ATOM 723 C C . GLU A 1 88 ? -21.919 1.105 13.458 1.00 97.50 88 GLU A C 1
ATOM 725 O O . GLU A 1 88 ? -21.627 1.072 12.262 1.00 97.50 88 GLU A O 1
ATOM 730 N N . GLN A 1 89 ? -21.050 1.586 14.353 1.00 97.62 89 GLN A N 1
ATOM 731 C CA . GLN A 1 89 ? -19.734 2.099 13.963 1.00 97.62 89 GLN A CA 1
ATOM 732 C C . GLN A 1 89 ? -18.819 0.994 13.417 1.00 97.62 89 GLN A C 1
ATOM 734 O O . GLN A 1 89 ? -17.999 1.246 12.531 1.00 97.62 89 GLN A O 1
ATOM 739 N N . LEU A 1 90 ? -18.934 -0.227 13.946 1.00 95.88 90 LEU A N 1
ATOM 740 C CA . LEU A 1 90 ? -18.177 -1.386 13.486 1.00 95.88 90 LEU A CA 1
ATOM 741 C C . LEU A 1 90 ? -18.661 -1.865 12.107 1.00 95.88 90 LEU A C 1
ATOM 743 O O . LEU A 1 90 ? -17.837 -2.231 11.272 1.00 95.88 90 LEU A O 1
ATOM 747 N N . GLU A 1 91 ? -19.962 -1.801 11.827 1.00 96.44 91 GLU A N 1
ATOM 748 C CA . GLU A 1 91 ? -20.528 -2.055 10.495 1.00 96.44 91 GLU A CA 1
ATOM 749 C C . GLU A 1 91 ? -20.025 -1.038 9.461 1.00 96.44 91 GLU A C 1
ATOM 751 O O . GLU A 1 91 ? -19.580 -1.428 8.374 1.00 96.44 91 GLU A O 1
ATOM 756 N N . ALA A 1 92 ? -19.998 0.252 9.816 1.00 95.56 92 ALA A N 1
ATOM 757 C CA . ALA A 1 92 ? -19.420 1.300 8.974 1.00 95.56 92 ALA A CA 1
ATOM 758 C C . ALA A 1 92 ? -17.918 1.067 8.720 1.00 95.56 92 ALA A C 1
ATOM 760 O O . ALA A 1 92 ? -17.449 1.164 7.582 1.00 95.56 92 ALA A O 1
ATOM 761 N N . TYR A 1 93 ? -17.165 0.693 9.763 1.00 92.50 93 TYR A N 1
ATOM 762 C CA . TYR A 1 93 ? -15.755 0.314 9.645 1.00 92.50 93 TYR A CA 1
ATOM 763 C C . TYR A 1 93 ? -15.568 -0.852 8.666 1.00 92.50 93 TYR A C 1
ATOM 765 O O . TYR A 1 93 ? -14.760 -0.757 7.742 1.00 92.50 93 TYR A O 1
ATOM 773 N N . ASN A 1 94 ? -16.333 -1.932 8.834 1.00 90.06 94 ASN A N 1
ATOM 774 C CA . ASN A 1 94 ? -16.248 -3.131 8.000 1.00 90.06 94 ASN A CA 1
ATOM 775 C C . ASN A 1 94 ? -16.561 -2.835 6.538 1.00 90.06 94 ASN A C 1
ATOM 777 O O . ASN A 1 94 ? -15.808 -3.241 5.652 1.00 90.06 94 ASN A O 1
ATOM 781 N N . SER A 1 95 ? -17.631 -2.082 6.293 1.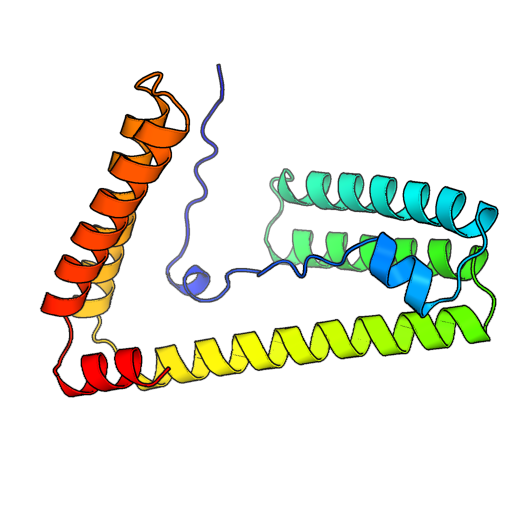00 93.12 95 SER A N 1
ATOM 782 C CA . SER A 1 95 ? -18.037 -1.675 4.949 1.00 93.12 95 SER A CA 1
ATOM 783 C C . SER A 1 95 ? -16.922 -0.903 4.247 1.00 93.12 95 SER A C 1
ATOM 785 O O . SER A 1 95 ? -16.580 -1.196 3.100 1.00 93.12 95 SER A O 1
ATOM 787 N N . TYR A 1 96 ? -16.280 0.030 4.954 1.00 89.38 96 TYR A N 1
ATOM 788 C CA . TYR A 1 96 ? -15.161 0.782 4.402 1.00 89.38 96 TYR A CA 1
ATOM 789 C C . TYR A 1 96 ? -13.902 -0.060 4.186 1.00 89.38 96 TYR A C 1
ATOM 791 O O . TYR A 1 96 ? -13.281 0.030 3.132 1.00 89.38 96 TYR A O 1
ATOM 799 N N . ILE A 1 97 ? -13.506 -0.902 5.142 1.00 84.75 97 ILE A N 1
ATOM 800 C CA . ILE A 1 97 ? -12.327 -1.758 4.960 1.00 84.75 97 ILE A CA 1
ATOM 801 C C . ILE A 1 97 ? -12.526 -2.712 3.779 1.00 84.75 97 ILE A C 1
ATOM 803 O O . ILE A 1 97 ? -11.603 -2.894 2.984 1.00 84.75 97 ILE A O 1
ATOM 807 N N . ASN A 1 98 ? -13.721 -3.281 3.623 1.00 85.38 98 ASN A N 1
ATOM 808 C CA . ASN A 1 98 ? -14.036 -4.144 2.490 1.00 85.38 98 ASN A CA 1
ATOM 809 C C . ASN A 1 98 ? -14.012 -3.376 1.164 1.00 85.38 98 ASN A C 1
ATOM 811 O O . ASN A 1 98 ? -13.448 -3.879 0.196 1.00 85.38 98 ASN A O 1
ATOM 815 N N . SER A 1 99 ? -14.521 -2.140 1.115 1.00 84.62 99 SER A N 1
ATOM 816 C CA . SER A 1 99 ? -14.429 -1.329 -0.105 1.00 84.62 99 SER A CA 1
ATOM 817 C C . SER A 1 99 ? -12.981 -0.981 -0.461 1.00 84.62 99 SER A C 1
ATOM 819 O O . SER A 1 99 ? -12.598 -1.091 -1.622 1.00 84.62 99 SER A O 1
ATOM 821 N N . GLN A 1 100 ? -12.137 -0.657 0.525 1.00 80.50 100 GLN A N 1
ATOM 822 C CA . GLN A 1 100 ? -10.707 -0.429 0.294 1.00 80.50 100 GLN A CA 1
ATOM 823 C C . GLN A 1 100 ? -9.995 -1.693 -0.205 1.00 80.50 100 GLN A C 1
ATOM 825 O O . GLN A 1 100 ? -9.148 -1.600 -1.093 1.00 80.50 100 GLN A O 1
ATOM 830 N N . LYS A 1 101 ? -10.347 -2.872 0.324 1.00 80.69 101 LYS A N 1
ATOM 831 C CA . LYS A 1 101 ? -9.830 -4.162 -0.163 1.00 80.69 101 LYS A CA 1
ATOM 832 C C . LYS A 1 101 ? -10.265 -4.441 -1.602 1.00 80.69 101 LYS A C 1
ATOM 834 O O . LYS A 1 101 ? -9.431 -4.840 -2.406 1.00 80.69 101 LYS A O 1
ATOM 839 N N . ASN A 1 102 ? -11.525 -4.183 -1.941 1.00 78.75 102 ASN A N 1
ATOM 840 C CA . ASN A 1 102 ? -12.031 -4.377 -3.299 1.00 78.75 102 ASN A CA 1
ATOM 841 C C . ASN A 1 102 ? -11.338 -3.438 -4.290 1.00 78.75 102 ASN A C 1
ATOM 843 O O . ASN A 1 102 ? -10.764 -3.913 -5.260 1.00 78.75 102 ASN A O 1
ATOM 847 N N . LEU A 1 103 ? -11.270 -2.136 -3.988 1.00 79.19 103 LEU A N 1
ATOM 848 C CA . LEU A 1 103 ? -10.553 -1.153 -4.813 1.00 79.19 103 LEU A CA 1
ATOM 849 C C . LEU A 1 103 ? -9.082 -1.524 -5.013 1.00 79.19 103 LEU A C 1
ATOM 851 O O . LEU A 1 103 ? -8.484 -1.250 -6.052 1.00 79.19 103 LEU A O 1
ATOM 855 N N . PHE A 1 104 ? -8.468 -2.102 -3.987 1.00 76.19 104 PHE A N 1
ATOM 856 C CA . PHE A 1 104 ? -7.103 -2.581 -4.063 1.00 76.19 104 PHE A CA 1
ATOM 857 C C . PHE A 1 104 ? -6.964 -3.801 -4.979 1.00 76.19 104 PHE A C 1
ATOM 859 O O . PHE A 1 104 ? -6.076 -3.815 -5.831 1.00 76.19 104 PHE A O 1
ATOM 866 N N . ASN A 1 105 ? -7.851 -4.787 -4.837 1.00 78.00 105 ASN A N 1
ATOM 867 C CA . ASN A 1 105 ? -7.874 -5.971 -5.691 1.00 78.00 105 ASN A CA 1
ATOM 868 C C . ASN A 1 105 ? -8.135 -5.592 -7.150 1.00 78.00 105 ASN A C 1
ATOM 870 O O . ASN A 1 105 ? -7.362 -5.987 -8.009 1.00 78.00 105 ASN A O 1
ATOM 874 N N . GLU A 1 106 ? -9.110 -4.724 -7.420 1.00 81.56 106 GLU A N 1
ATOM 875 C CA . GLU A 1 106 ? -9.400 -4.214 -8.766 1.00 81.56 106 GLU A CA 1
ATOM 876 C C . GLU A 1 106 ? -8.185 -3.528 -9.399 1.00 81.56 106 GLU A C 1
ATOM 878 O O . GLU A 1 106 ? -7.869 -3.752 -10.568 1.00 81.56 106 GLU A O 1
ATOM 883 N N . LYS A 1 107 ? -7.459 -2.705 -8.630 1.00 78.12 107 LYS A N 1
ATOM 884 C CA . LYS A 1 107 ? -6.223 -2.070 -9.109 1.00 78.12 107 LYS A CA 1
ATOM 885 C C . LYS A 1 107 ? -5.142 -3.099 -9.424 1.00 78.12 107 LYS A C 1
ATOM 887 O O . LYS A 1 107 ? -4.464 -2.960 -10.442 1.00 78.12 107 LYS A O 1
ATOM 892 N N . ASN A 1 108 ? -4.976 -4.108 -8.573 1.00 76.06 108 ASN A N 1
ATOM 893 C CA . ASN A 1 108 ? -4.005 -5.174 -8.806 1.00 76.06 108 ASN A CA 1
ATOM 894 C C . ASN A 1 108 ? -4.383 -6.021 -10.018 1.00 76.06 108 ASN A C 1
ATOM 896 O O . ASN A 1 108 ? -3.511 -6.306 -10.831 1.00 76.06 108 ASN A O 1
ATOM 900 N N . ASP A 1 109 ? -5.658 -6.363 -10.178 1.00 78.62 109 ASP A N 1
ATOM 901 C CA . ASP A 1 109 ? -6.158 -7.118 -11.322 1.00 78.62 109 ASP A CA 1
ATOM 902 C C . ASP A 1 109 ? -5.992 -6.313 -12.613 1.00 78.62 109 ASP A C 1
ATOM 904 O O . ASP A 1 109 ? -5.502 -6.849 -13.604 1.00 78.62 109 ASP A O 1
ATOM 908 N N . LYS A 1 110 ? -6.273 -5.000 -12.597 1.00 82.00 110 LYS A N 1
ATOM 909 C CA . LYS A 1 110 ? -6.003 -4.108 -13.738 1.00 82.00 110 LYS A CA 1
ATOM 910 C C . LYS A 1 110 ? -4.517 -4.127 -14.118 1.00 82.00 110 LYS A C 1
ATOM 912 O O . LYS A 1 110 ? -4.194 -4.245 -15.297 1.00 82.00 110 LYS A O 1
ATOM 917 N N . VAL A 1 111 ? -3.610 -4.025 -13.142 1.00 77.81 111 VAL A N 1
ATOM 918 C CA . VAL A 1 111 ? -2.154 -4.067 -13.385 1.00 77.81 111 VAL A CA 1
ATOM 919 C C . VAL A 1 111 ? -1.716 -5.443 -13.885 1.00 77.81 111 VAL A C 1
ATOM 921 O O . VAL A 1 111 ? -0.926 -5.521 -14.820 1.00 77.81 111 VAL A O 1
ATOM 924 N N . LYS A 1 112 ? -2.220 -6.524 -13.286 1.00 78.75 112 LYS A N 1
ATOM 925 C CA . LYS A 1 112 ? -1.906 -7.896 -13.687 1.00 78.75 112 LYS A CA 1
ATOM 926 C C . LYS A 1 112 ? -2.332 -8.142 -15.130 1.00 78.75 112 LYS A C 1
ATOM 928 O O . LYS A 1 112 ? -1.490 -8.493 -15.945 1.00 78.75 112 LYS A O 1
ATOM 933 N N . ASN A 1 113 ? -3.591 -7.854 -15.454 1.00 79.88 113 ASN A N 1
ATOM 934 C CA . ASN A 1 113 ? -4.134 -8.001 -16.802 1.00 79.88 113 ASN A CA 1
ATOM 935 C C . ASN A 1 113 ? -3.349 -7.167 -17.816 1.00 79.88 113 ASN A C 1
ATOM 937 O O . ASN A 1 113 ? -3.097 -7.625 -18.924 1.00 79.88 113 ASN A O 1
ATOM 941 N N . PHE A 1 114 ? -2.916 -5.965 -17.430 1.00 79.12 114 PHE A N 1
ATOM 942 C CA . PHE A 1 114 ? -2.046 -5.152 -18.267 1.00 79.12 114 PHE A CA 1
ATOM 943 C C . PHE A 1 114 ? -0.695 -5.824 -18.529 1.00 79.12 114 PHE A C 1
ATOM 945 O O . PHE A 1 114 ? -0.302 -5.951 -19.685 1.00 79.12 114 PHE A O 1
ATOM 952 N N . ILE A 1 115 ? 0.005 -6.302 -17.496 1.00 79.75 115 ILE A N 1
ATOM 953 C CA . ILE A 1 115 ? 1.296 -6.974 -17.696 1.00 79.75 115 ILE A CA 1
ATOM 954 C C . ILE A 1 115 ? 1.129 -8.270 -18.502 1.00 79.75 115 ILE A C 1
ATOM 956 O O . ILE A 1 115 ? 1.972 -8.560 -19.349 1.00 79.75 115 ILE A O 1
ATOM 960 N N . ASP A 1 116 ? 0.053 -9.020 -18.275 1.00 78.44 116 ASP A N 1
ATOM 961 C CA . ASP A 1 116 ? -0.253 -10.227 -19.044 1.00 78.44 116 ASP A CA 1
ATOM 962 C C . ASP A 1 116 ? -0.512 -9.870 -20.521 1.00 78.44 116 ASP A C 1
ATOM 964 O O . ASP A 1 116 ? 0.041 -10.509 -21.412 1.00 78.44 116 ASP A O 1
ATOM 968 N N . SER A 1 117 ? -1.246 -8.781 -20.796 1.00 84.62 117 SER A N 1
ATOM 969 C CA . SER A 1 117 ? -1.503 -8.285 -22.161 1.00 84.62 117 SER A CA 1
ATOM 970 C C . SER A 1 117 ? -0.262 -7.754 -22.881 1.00 84.62 117 SER A C 1
ATOM 972 O O . SER A 1 117 ? -0.217 -7.759 -24.107 1.00 84.62 117 SER A O 1
ATOM 974 N N . MET A 1 118 ? 0.756 -7.318 -22.132 1.00 85.38 118 MET A N 1
ATOM 975 C CA . MET A 1 118 ? 2.036 -6.909 -22.711 1.00 85.38 118 MET A CA 1
ATOM 976 C C . MET A 1 118 ? 2.786 -8.090 -23.336 1.00 85.38 118 MET A C 1
ATOM 978 O O . MET A 1 118 ? 3.668 -7.845 -24.152 1.00 85.38 118 MET A O 1
ATOM 982 N N . ASP A 1 119 ? 2.486 -9.332 -22.932 1.00 87.12 119 ASP A N 1
ATOM 983 C CA . ASP A 1 119 ? 3.066 -10.578 -23.456 1.00 87.12 119 ASP A CA 1
ATOM 984 C C . ASP A 1 119 ? 4.579 -10.486 -23.735 1.00 87.12 119 ASP A C 1
ATOM 986 O O . ASP A 1 119 ? 5.090 -10.715 -24.833 1.00 87.12 119 ASP A O 1
ATOM 990 N N . LEU A 1 120 ? 5.327 -10.032 -22.726 1.00 86.56 120 LEU A N 1
ATOM 991 C CA . LEU A 1 120 ? 6.757 -9.789 -22.881 1.00 86.56 120 LEU A CA 1
ATOM 992 C C . LEU A 1 120 ? 7.515 -11.112 -23.027 1.00 86.56 120 LEU A C 1
ATOM 994 O O . LEU A 1 120 ? 7.438 -11.992 -22.156 1.00 86.56 120 LEU A O 1
ATOM 998 N N . SER A 1 121 ? 8.353 -11.199 -24.058 1.00 85.69 121 SER A N 1
ATOM 999 C CA . SER A 1 121 ? 9.293 -12.309 -24.219 1.00 85.69 121 SER A CA 1
ATOM 1000 C C . SER A 1 121 ? 10.311 -12.359 -23.072 1.00 85.69 121 SER A C 1
ATOM 1002 O O . SER A 1 121 ? 10.583 -11.364 -22.388 1.00 85.69 121 SER A O 1
ATOM 1004 N N . ASN A 1 122 ? 10.931 -13.523 -22.866 1.00 86.56 122 ASN A N 1
ATOM 1005 C CA . ASN A 1 122 ? 11.947 -13.700 -21.822 1.00 86.56 122 ASN A CA 1
ATOM 1006 C C . ASN A 1 122 ? 13.147 -12.757 -22.001 1.00 86.56 122 ASN A C 1
ATOM 1008 O O . ASN A 1 122 ? 13.701 -12.270 -21.013 1.00 86.56 122 ASN A O 1
ATOM 1012 N N . GLU A 1 123 ? 13.522 -12.447 -23.244 1.00 88.25 123 GLU A N 1
ATOM 1013 C CA . GLU A 1 123 ? 14.600 -11.500 -23.527 1.00 88.25 123 GLU A CA 1
ATOM 1014 C C . GLU A 1 123 ? 14.212 -10.066 -23.137 1.00 88.25 123 GLU A C 1
ATOM 1016 O O . GLU A 1 123 ? 14.980 -9.382 -22.454 1.00 88.25 123 GLU A O 1
ATOM 1021 N N . GLN A 1 124 ? 12.999 -9.627 -23.490 1.00 84.75 124 GLN A N 1
ATOM 1022 C CA . GLN A 1 124 ? 12.481 -8.314 -23.093 1.00 84.75 124 GLN A CA 1
ATOM 1023 C C . GLN A 1 124 ? 12.412 -8.191 -21.568 1.00 84.75 124 GLN A C 1
ATOM 1025 O O . GLN A 1 124 ? 12.934 -7.227 -21.001 1.00 84.75 124 GLN A O 1
ATOM 1030 N N . LYS A 1 125 ? 11.866 -9.210 -20.887 1.00 84.81 125 LYS A N 1
ATOM 1031 C CA . LYS A 1 125 ? 11.828 -9.296 -19.417 1.00 84.81 125 LYS A CA 1
ATOM 1032 C C . LYS A 1 125 ? 13.230 -9.162 -18.816 1.00 84.81 125 LYS A C 1
ATOM 1034 O O . LYS A 1 125 ? 13.434 -8.360 -17.906 1.00 84.81 125 LYS A O 1
ATOM 1039 N N . ALA A 1 126 ? 14.217 -9.889 -19.344 1.00 82.56 126 ALA A N 1
ATOM 1040 C CA . ALA A 1 126 ? 15.598 -9.837 -18.862 1.00 82.56 126 ALA A CA 1
ATOM 1041 C C . ALA A 1 126 ? 16.249 -8.452 -19.038 1.00 82.56 126 ALA A C 1
ATOM 1043 O O . ALA A 1 126 ? 16.956 -7.983 -18.137 1.00 82.56 126 ALA A O 1
ATOM 1044 N N . ARG A 1 127 ? 15.996 -7.770 -20.163 1.00 84.69 127 ARG A N 1
ATOM 1045 C CA . ARG A 1 127 ? 16.502 -6.410 -20.417 1.00 84.69 127 ARG A CA 1
ATOM 1046 C C . ARG A 1 127 ? 15.833 -5.373 -19.511 1.00 84.69 127 ARG A C 1
ATOM 1048 O O . ARG A 1 127 ? 16.539 -4.597 -18.870 1.00 84.69 127 ARG A O 1
ATOM 1055 N N . ILE A 1 128 ? 14.507 -5.418 -19.364 1.00 86.12 128 ILE A N 1
ATOM 1056 C CA . ILE A 1 128 ? 13.748 -4.555 -18.438 1.00 86.12 128 ILE A CA 1
ATOM 1057 C C . ILE A 1 128 ? 14.261 -4.726 -17.002 1.00 86.12 128 ILE A C 1
ATOM 1059 O O . ILE A 1 128 ? 14.551 -3.743 -16.317 1.00 86.12 128 ILE A O 1
ATOM 1063 N N . LEU A 1 129 ? 14.468 -5.973 -16.567 1.00 84.69 129 LEU A N 1
ATOM 1064 C CA . LEU A 1 129 ? 15.060 -6.304 -15.268 1.00 84.69 129 LEU A CA 1
ATOM 1065 C C . LEU A 1 129 ? 16.442 -5.678 -15.075 1.00 84.69 129 LEU A C 1
ATOM 1067 O O . LEU A 1 129 ? 16.756 -5.183 -13.990 1.00 84.69 129 LEU A O 1
ATOM 1071 N N . LYS A 1 130 ? 17.286 -5.714 -16.110 1.00 87.81 130 LYS A N 1
ATOM 1072 C CA . LYS A 1 130 ? 18.607 -5.085 -16.078 1.00 87.81 130 LYS A CA 1
ATOM 1073 C C . LYS A 1 130 ? 18.481 -3.573 -15.886 1.00 87.81 130 LYS A C 1
ATOM 1075 O O . LYS A 1 130 ? 19.104 -3.052 -14.966 1.00 87.81 130 LYS A O 1
ATOM 1080 N N . TYR A 1 131 ? 17.631 -2.900 -16.660 1.00 87.62 131 TYR A N 1
ATOM 1081 C CA . TYR A 1 131 ? 17.432 -1.453 -16.540 1.00 87.62 131 TYR A CA 1
ATOM 1082 C C . TYR A 1 131 ? 16.875 -1.039 -15.172 1.00 87.62 131 TYR A C 1
ATOM 1084 O O . TYR A 1 131 ? 17.325 -0.042 -14.613 1.00 87.62 131 TYR A O 1
ATOM 1092 N N . GLU A 1 132 ? 15.970 -1.822 -14.574 1.00 85.25 132 GLU A N 1
ATOM 1093 C CA . GLU A 1 132 ? 15.515 -1.596 -13.192 1.00 85.25 132 GLU A CA 1
ATOM 1094 C C . GLU A 1 132 ? 16.652 -1.736 -12.167 1.00 85.25 132 GLU A C 1
ATOM 1096 O O . GLU A 1 132 ? 16.757 -0.937 -11.233 1.00 85.25 132 GLU A O 1
ATOM 1101 N N . ARG A 1 133 ? 17.520 -2.747 -12.312 1.00 86.62 133 ARG A N 1
ATOM 1102 C CA . ARG A 1 133 ? 18.676 -2.925 -11.416 1.00 86.62 133 ARG A CA 1
ATOM 1103 C C . ARG A 1 133 ? 19.675 -1.779 -11.547 1.00 86.62 133 ARG A C 1
ATOM 1105 O O . ARG A 1 133 ? 20.153 -1.288 -10.524 1.00 86.62 133 ARG A O 1
ATOM 1112 N N . ASP A 1 134 ? 19.958 -1.352 -12.773 1.00 90.44 134 ASP A N 1
ATOM 1113 C CA . ASP A 1 134 ? 20.872 -0.245 -13.052 1.00 90.44 134 ASP A CA 1
ATOM 1114 C C . ASP A 1 134 ? 20.310 1.067 -12.483 1.00 90.44 134 ASP A C 1
ATOM 1116 O O . ASP A 1 134 ? 20.998 1.747 -11.724 1.00 90.44 134 ASP A O 1
ATOM 1120 N N . PHE A 1 135 ? 19.022 1.354 -12.704 1.00 89.31 135 PHE A N 1
ATOM 1121 C CA . PHE A 1 135 ? 18.336 2.501 -12.102 1.00 89.31 135 PHE A CA 1
ATOM 1122 C C . PHE A 1 135 ? 18.444 2.505 -10.570 1.00 89.31 135 PHE A C 1
ATOM 1124 O O . PHE A 1 135 ? 18.849 3.503 -9.974 1.00 89.31 135 PHE A O 1
ATOM 1131 N N . LYS A 1 136 ? 18.150 1.376 -9.908 1.00 88.50 136 LYS A N 1
ATOM 1132 C CA . LYS A 1 136 ? 18.278 1.259 -8.443 1.00 88.50 136 LYS A CA 1
ATOM 1133 C C . LYS A 1 136 ? 19.706 1.507 -7.960 1.00 88.50 136 LYS A C 1
ATOM 1135 O O . LYS A 1 136 ? 19.888 2.123 -6.909 1.00 88.50 136 LYS A O 1
ATOM 1140 N N . ARG A 1 137 ? 20.710 1.036 -8.706 1.00 89.44 137 ARG A N 1
ATOM 1141 C CA . ARG A 1 137 ? 22.125 1.263 -8.395 1.00 89.44 137 ARG A CA 1
ATOM 1142 C C . ARG A 1 137 ? 22.476 2.747 -8.488 1.00 89.44 137 ARG A C 1
ATOM 1144 O O . ARG A 1 137 ? 23.077 3.265 -7.550 1.00 89.44 137 ARG A O 1
ATOM 1151 N N . GLU A 1 138 ? 22.069 3.431 -9.555 1.00 92.62 138 GLU A N 1
ATOM 1152 C CA . GLU A 1 138 ? 22.329 4.866 -9.726 1.00 92.62 138 GLU A CA 1
ATOM 1153 C C . GLU A 1 138 ? 21.599 5.714 -8.676 1.00 92.62 138 GLU A C 1
ATOM 1155 O O . GLU A 1 138 ? 22.213 6.571 -8.043 1.00 92.62 138 GLU A O 1
ATOM 1160 N N . VAL A 1 139 ? 20.336 5.403 -8.366 1.00 88.25 139 VAL A N 1
ATOM 1161 C CA . VAL A 1 139 ? 19.613 6.039 -7.248 1.00 88.25 139 VAL A CA 1
ATOM 1162 C C . VAL A 1 139 ? 20.332 5.795 -5.915 1.00 88.25 139 VAL A C 1
ATOM 1164 O O . VAL A 1 139 ? 20.406 6.691 -5.073 1.00 88.25 139 VAL A O 1
ATOM 1167 N N . GLY A 1 140 ? 20.894 4.600 -5.712 1.00 87.12 140 GLY A N 1
ATOM 1168 C CA . GLY A 1 140 ? 21.729 4.288 -4.552 1.00 87.12 140 GLY A CA 1
ATOM 1169 C C . GLY A 1 140 ? 22.963 5.187 -4.453 1.00 87.12 140 GLY A C 1
ATOM 1170 O O . GLY A 1 140 ? 23.265 5.686 -3.370 1.00 87.12 140 GLY A O 1
ATOM 1171 N N . LYS A 1 141 ? 23.637 5.462 -5.577 1.00 91.94 141 LYS A N 1
ATOM 1172 C CA . LYS A 1 141 ? 24.752 6.420 -5.625 1.00 91.94 141 LYS A CA 1
ATOM 1173 C C . LYS A 1 141 ? 24.287 7.844 -5.325 1.00 91.94 141 LYS A C 1
ATOM 1175 O O . LYS A 1 141 ? 24.936 8.508 -4.523 1.00 91.94 141 LYS A O 1
ATOM 1180 N N . LEU A 1 142 ? 23.158 8.292 -5.889 1.00 88.31 142 LEU A N 1
ATOM 1181 C CA . LEU A 1 142 ? 22.598 9.628 -5.622 1.00 88.31 142 LEU A CA 1
ATOM 1182 C C . LEU A 1 142 ? 22.345 9.862 -4.131 1.00 88.31 142 LEU A C 1
ATOM 1184 O O . LEU A 1 142 ? 22.691 10.917 -3.603 1.00 88.31 142 LEU A O 1
ATOM 1188 N N . LYS A 1 143 ? 21.801 8.863 -3.425 1.00 83.00 143 LYS A N 1
ATOM 1189 C CA . LYS A 1 143 ? 21.562 8.948 -1.973 1.00 83.00 143 LYS A CA 1
ATOM 1190 C C . LYS A 1 143 ? 22.845 9.186 -1.170 1.00 83.00 143 LYS A C 1
ATOM 1192 O O . LYS A 1 143 ? 22.789 9.789 -0.103 1.00 83.00 143 LYS A O 1
ATOM 1197 N N . ASN A 1 144 ? 23.995 8.758 -1.687 1.00 86.12 144 ASN A N 1
ATOM 1198 C CA . ASN A 1 144 ? 25.290 8.929 -1.029 1.00 86.12 144 ASN A CA 1
ATOM 1199 C C . ASN A 1 144 ? 25.951 10.290 -1.325 1.00 86.12 144 ASN A C 1
ATOM 1201 O O . ASN A 1 144 ? 26.953 10.617 -0.694 1.00 86.12 144 ASN A O 1
ATOM 1205 N N . GLN A 1 145 ? 25.409 11.099 -2.245 1.00 84.25 145 GLN A N 1
ATOM 1206 C CA . GLN A 1 145 ? 26.035 12.344 -2.719 1.00 84.25 145 GLN A CA 1
ATOM 1207 C C . GLN A 1 145 ? 25.733 13.597 -1.870 1.00 84.25 145 GLN A C 1
ATOM 1209 O O . GLN A 1 145 ? 26.124 14.687 -2.272 1.00 84.25 145 GLN A O 1
ATOM 1214 N N . ARG A 1 146 ? 25.072 13.479 -0.703 1.00 81.06 146 ARG A N 1
ATOM 1215 C CA . ARG A 1 146 ? 24.688 14.618 0.174 1.00 81.06 146 ARG A CA 1
ATOM 1216 C C . ARG A 1 146 ? 24.098 15.813 -0.605 1.00 81.06 146 ARG A C 1
ATOM 1218 O O . ARG A 1 146 ? 24.502 16.957 -0.413 1.00 81.06 146 ARG A O 1
ATOM 1225 N N . LEU A 1 147 ? 23.160 15.533 -1.505 1.00 83.88 147 LEU A N 1
ATOM 1226 C CA . LEU A 1 147 ? 22.459 16.550 -2.289 1.00 83.88 147 LEU A CA 1
ATOM 1227 C C . LEU A 1 147 ? 21.384 17.252 -1.445 1.00 83.88 147 LEU A C 1
ATOM 1229 O O . LEU A 1 147 ? 20.876 16.680 -0.479 1.00 83.88 147 LEU A O 1
ATOM 1233 N N . THR A 1 148 ? 21.006 18.467 -1.847 1.00 87.06 148 THR A N 1
ATOM 1234 C CA . THR A 1 148 ? 19.753 19.091 -1.396 1.00 87.06 148 THR A CA 1
ATOM 1235 C C . THR A 1 148 ? 18.554 18.289 -1.911 1.00 87.06 148 THR A C 1
ATOM 1237 O O . THR A 1 148 ? 18.671 17.529 -2.876 1.00 87.06 148 THR A O 1
ATOM 1240 N N . GLU A 1 149 ? 17.393 18.447 -1.275 1.00 80.56 149 GLU A N 1
ATOM 1241 C CA . GLU A 1 149 ? 16.172 17.731 -1.666 1.00 80.56 149 GLU A CA 1
ATOM 1242 C C . GLU A 1 149 ? 15.760 18.036 -3.114 1.00 80.56 149 GLU A C 1
ATOM 1244 O O . GLU A 1 149 ? 15.503 17.109 -3.880 1.00 80.56 149 GLU A O 1
ATOM 1249 N N . GLU A 1 150 ? 15.788 19.309 -3.520 1.00 85.88 150 GLU A N 1
ATOM 1250 C CA . GLU A 1 150 ? 15.474 19.730 -4.893 1.00 85.88 150 GLU A CA 1
ATOM 1251 C C . GLU A 1 150 ? 16.398 19.064 -5.921 1.00 85.88 150 GLU A C 1
ATOM 1253 O O . GLU A 1 150 ? 15.918 18.399 -6.841 1.00 85.88 150 GLU A O 1
ATOM 1258 N N . ASN A 1 151 ? 17.717 19.127 -5.702 1.00 85.31 151 ASN A N 1
ATOM 1259 C CA . ASN A 1 151 ? 18.703 18.522 -6.602 1.00 85.31 151 ASN A CA 1
ATOM 1260 C C . ASN A 1 151 ? 18.593 16.989 -6.634 1.00 85.31 151 ASN A C 1
ATOM 1262 O O . ASN A 1 151 ? 18.860 16.361 -7.659 1.00 85.31 151 ASN A O 1
ATOM 1266 N N . PHE A 1 152 ? 18.216 16.357 -5.517 1.00 87.81 152 PHE A N 1
ATOM 1267 C CA . PHE A 1 152 ? 17.952 14.920 -5.488 1.00 87.81 152 PHE A CA 1
ATOM 1268 C C . PHE A 1 152 ? 16.719 14.564 -6.326 1.00 87.81 152 PHE A C 1
ATOM 1270 O O . PHE A 1 152 ? 16.764 13.604 -7.096 1.00 87.81 152 PHE A O 1
ATOM 1277 N N . ILE A 1 153 ? 15.628 15.325 -6.191 1.00 84.81 153 ILE A N 1
ATOM 1278 C CA . ILE A 1 153 ? 14.381 15.101 -6.934 1.00 84.81 153 ILE A CA 1
ATOM 1279 C C . ILE A 1 153 ? 14.608 15.271 -8.437 1.00 84.81 153 ILE A C 1
ATOM 1281 O O . ILE A 1 153 ? 14.125 14.443 -9.212 1.00 84.81 153 ILE A O 1
ATOM 1285 N N . GLU A 1 154 ? 15.333 16.310 -8.849 1.00 88.94 154 GLU A N 1
ATOM 1286 C CA . GLU A 1 154 ? 15.662 16.567 -10.253 1.00 88.94 154 GLU A CA 1
ATOM 1287 C C . GLU A 1 154 ? 16.454 15.402 -10.860 1.00 88.94 154 GLU A C 1
ATOM 1289 O O . GLU A 1 154 ? 15.961 14.730 -11.769 1.00 88.94 154 GLU A O 1
ATOM 1294 N N . LYS A 1 155 ? 17.600 15.045 -10.267 1.00 88.31 155 LYS A N 1
ATOM 1295 C CA . LYS A 1 155 ? 18.430 13.924 -10.744 1.00 88.31 155 LYS A CA 1
ATOM 1296 C C . LYS A 1 155 ? 17.704 12.581 -10.710 1.00 88.31 155 LYS A C 1
ATOM 1298 O O . LYS A 1 155 ? 17.912 11.721 -11.564 1.00 88.31 155 LYS A O 1
ATOM 1303 N N . TYR A 1 156 ? 16.832 12.365 -9.725 1.00 89.25 156 TYR A N 1
ATOM 1304 C CA . TYR A 1 156 ? 16.004 11.163 -9.680 1.00 89.25 156 TYR A CA 1
ATOM 1305 C C . TYR A 1 156 ? 15.030 11.100 -10.865 1.00 89.25 156 TYR A C 1
ATOM 1307 O O . TYR A 1 156 ? 14.830 10.023 -11.433 1.00 89.25 156 TYR A O 1
ATOM 1315 N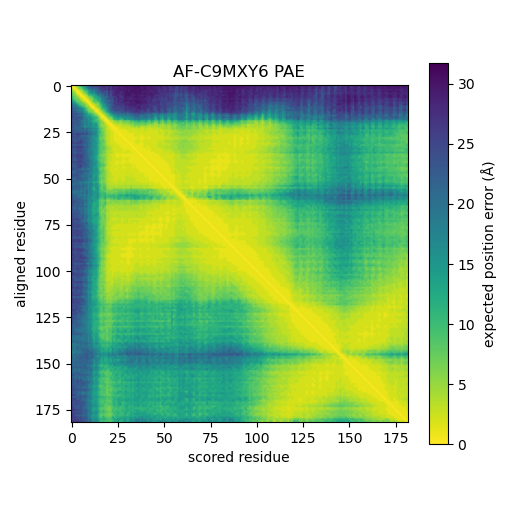 N . LYS A 1 157 ? 14.419 12.231 -11.248 1.00 88.31 157 LYS A N 1
ATOM 1316 C CA . LYS A 1 157 ? 13.526 12.307 -12.414 1.00 88.31 157 LYS A CA 1
ATOM 1317 C C . LYS A 1 157 ? 14.284 12.040 -13.713 1.00 88.31 157 LYS A C 1
ATOM 1319 O O . LYS A 1 157 ? 13.772 11.267 -14.520 1.00 88.31 157 LYS A O 1
ATOM 1324 N N . GLU A 1 158 ? 15.490 12.580 -13.870 1.00 92.50 158 GLU A N 1
ATOM 1325 C CA . GLU A 1 158 ? 16.357 12.309 -15.028 1.00 92.50 158 GLU A CA 1
ATOM 1326 C C . GLU A 1 158 ? 16.656 10.812 -15.164 1.00 92.50 158 GLU A C 1
ATOM 1328 O O . GLU A 1 158 ? 16.330 10.203 -16.182 1.00 92.50 158 GLU A O 1
ATOM 1333 N N . LEU A 1 159 ? 17.157 10.172 -14.099 1.00 89.94 159 LEU A N 1
ATOM 1334 C CA . LEU A 1 159 ? 17.409 8.726 -14.095 1.00 89.94 159 LEU A CA 1
ATOM 1335 C C . LEU A 1 159 ? 16.138 7.918 -14.394 1.00 89.94 159 LEU A C 1
ATOM 1337 O O . LEU A 1 159 ? 16.177 6.878 -15.058 1.00 89.94 159 LEU A O 1
ATOM 1341 N N . LYS A 1 160 ? 14.987 8.376 -13.884 1.00 85.94 160 LYS A N 1
ATOM 1342 C CA . LYS A 1 160 ? 13.694 7.720 -14.101 1.00 85.94 160 LYS A CA 1
ATOM 1343 C C . LYS A 1 160 ? 13.292 7.790 -15.575 1.00 85.94 160 LYS A C 1
ATOM 1345 O O . LYS A 1 160 ? 12.751 6.796 -16.078 1.00 85.94 160 LYS A O 1
ATOM 1350 N N . GLN A 1 161 ? 13.525 8.934 -16.219 1.00 88.50 161 GLN A N 1
ATOM 1351 C CA . GLN A 1 161 ? 13.264 9.172 -17.634 1.00 88.50 161 GLN A CA 1
ATOM 1352 C C . GLN A 1 161 ? 14.208 8.350 -18.513 1.00 88.50 161 GLN A C 1
ATOM 1354 O O . GLN A 1 161 ? 13.720 7.576 -19.330 1.00 88.50 161 GLN A O 1
ATOM 1359 N N . GLU A 1 162 ? 15.517 8.399 -18.268 1.00 91.75 162 GLU A N 1
ATOM 1360 C CA . GLU A 1 162 ? 16.513 7.620 -19.016 1.00 91.75 162 GLU A CA 1
ATOM 1361 C C . GLU A 1 162 ? 16.186 6.118 -18.986 1.00 91.75 162 GLU A C 1
ATOM 1363 O O . GLU A 1 162 ? 16.193 5.425 -20.006 1.00 91.75 162 GLU A O 1
ATOM 1368 N N . ARG A 1 163 ? 15.828 5.594 -17.808 1.00 90.62 163 ARG A N 1
ATOM 1369 C CA . ARG A 1 163 ? 15.397 4.199 -17.673 1.00 90.62 163 ARG A CA 1
ATOM 1370 C C . ARG A 1 163 ? 14.096 3.924 -18.444 1.00 90.62 163 ARG A C 1
ATOM 1372 O O . ARG A 1 163 ? 13.996 2.872 -19.066 1.00 90.62 163 ARG A O 1
ATOM 1379 N N . ASN A 1 164 ? 13.118 4.835 -18.433 1.00 86.94 164 ASN A N 1
ATOM 1380 C CA . ASN A 1 164 ? 11.885 4.667 -19.217 1.00 86.94 164 ASN A CA 1
ATOM 1381 C C . ASN A 1 164 ? 12.165 4.623 -20.724 1.00 86.94 164 ASN A C 1
ATOM 1383 O O . ASN A 1 164 ? 11.597 3.788 -21.420 1.00 86.94 164 ASN A O 1
ATOM 1387 N N . GLU A 1 165 ? 13.040 5.495 -21.220 1.00 90.81 165 GLU A N 1
ATOM 1388 C CA . GLU A 1 165 ? 13.435 5.529 -22.630 1.00 90.81 165 GLU A CA 1
ATOM 1389 C C . GLU A 1 165 ? 14.132 4.223 -23.026 1.00 90.81 165 GLU A C 1
ATOM 1391 O O . GLU A 1 165 ? 13.728 3.580 -23.992 1.00 90.81 165 GLU A O 1
ATOM 1396 N N . LYS A 1 166 ? 15.083 3.744 -22.212 1.00 89.00 166 LYS A N 1
ATOM 1397 C CA . LYS A 1 166 ? 15.729 2.432 -22.403 1.00 89.00 166 LYS A CA 1
ATOM 1398 C C . LYS A 1 166 ? 14.746 1.262 -22.371 1.00 89.00 166 LYS A C 1
ATOM 1400 O O . LYS A 1 166 ? 14.938 0.282 -23.080 1.00 89.00 166 LYS A O 1
ATOM 1405 N N . MET A 1 167 ? 13.703 1.330 -21.546 1.00 88.12 167 MET A N 1
ATOM 1406 C CA . MET A 1 167 ? 12.658 0.305 -21.535 1.00 88.12 167 MET A CA 1
ATOM 1407 C C . MET A 1 167 ? 11.785 0.359 -22.783 1.00 88.12 167 MET A C 1
ATOM 1409 O O . MET A 1 167 ? 11.412 -0.691 -23.286 1.00 88.12 167 MET A O 1
ATOM 1413 N N . ARG A 1 168 ? 11.483 1.548 -23.315 1.00 89.19 168 ARG A N 1
ATOM 1414 C CA . ARG A 1 168 ? 10.696 1.678 -24.549 1.00 89.19 168 ARG A CA 1
ATOM 1415 C C . ARG A 1 168 ? 11.401 1.057 -25.753 1.00 89.19 168 ARG A C 1
ATOM 1417 O O . ARG A 1 168 ? 10.736 0.414 -26.550 1.00 89.19 168 ARG A O 1
ATOM 1424 N N . THR A 1 169 ? 12.728 1.160 -25.854 1.00 91.62 169 THR A N 1
ATOM 1425 C CA . THR A 1 169 ? 13.479 0.603 -27.001 1.00 91.62 169 THR A CA 1
ATOM 1426 C C . THR A 1 169 ? 13.492 -0.923 -27.074 1.00 91.62 169 THR A C 1
ATOM 1428 O O . THR A 1 169 ? 13.889 -1.476 -28.097 1.00 91.62 169 THR A O 1
ATOM 1431 N N . VAL A 1 170 ? 13.093 -1.619 -26.006 1.00 91.19 170 VAL A N 1
ATOM 1432 C CA . VAL A 1 170 ? 13.001 -3.087 -25.999 1.00 91.19 170 VAL A CA 1
ATOM 1433 C C . VAL A 1 170 ? 11.577 -3.593 -26.214 1.00 91.19 170 VAL A C 1
ATOM 1435 O O . VAL A 1 170 ? 11.367 -4.801 -26.206 1.00 91.19 170 VAL A O 1
ATOM 1438 N N . LEU A 1 171 ? 10.601 -2.705 -26.391 1.00 89.56 171 LEU A N 1
ATOM 1439 C CA . LEU A 1 171 ? 9.201 -3.054 -26.614 1.00 89.56 171 LEU A CA 1
ATOM 1440 C C . LEU A 1 171 ? 8.846 -2.965 -28.098 1.00 89.56 171 LEU A C 1
ATOM 1442 O O . LEU A 1 171 ? 9.449 -2.201 -28.845 1.00 89.56 171 LEU A O 1
ATOM 1446 N N . LEU A 1 172 ? 7.853 -3.751 -28.506 1.00 93.38 172 LEU A N 1
ATOM 1447 C CA . LEU A 1 172 ? 7.227 -3.639 -29.821 1.00 93.38 172 LEU A CA 1
ATOM 1448 C C . LEU A 1 172 ? 6.249 -2.459 -29.842 1.00 93.38 172 LEU A C 1
ATOM 1450 O O . LEU A 1 172 ? 5.697 -2.095 -28.804 1.00 93.38 172 LEU A O 1
ATOM 1454 N N . ASP A 1 173 ? 5.968 -1.915 -31.024 1.00 91.88 173 ASP A N 1
ATOM 1455 C CA . ASP A 1 173 ? 5.081 -0.754 -31.178 1.00 91.88 173 ASP A CA 1
ATOM 1456 C C . ASP A 1 173 ? 3.701 -0.972 -30.543 1.00 91.88 173 ASP A C 1
ATOM 1458 O O . ASP A 1 173 ? 3.183 -0.093 -29.857 1.00 91.88 173 ASP A O 1
ATOM 1462 N N . ASP A 1 174 ? 3.116 -2.161 -30.695 1.00 91.25 174 ASP A N 1
ATOM 1463 C CA . ASP A 1 174 ? 1.811 -2.463 -30.097 1.00 91.25 174 ASP A CA 1
ATOM 1464 C C . ASP A 1 174 ? 1.878 -2.578 -28.564 1.00 91.25 174 ASP A C 1
ATOM 1466 O O . ASP A 1 174 ? 0.961 -2.138 -27.873 1.00 91.25 174 ASP A O 1
ATOM 1470 N N . GLN A 1 175 ? 2.997 -3.052 -28.006 1.00 87.88 175 GLN A N 1
ATOM 1471 C CA . GLN A 1 175 ? 3.248 -3.041 -26.557 1.00 87.88 175 GLN A CA 1
ATOM 1472 C C . GLN A 1 175 ? 3.436 -1.606 -26.032 1.00 87.88 175 GLN A C 1
ATOM 1474 O O . GLN A 1 175 ? 2.994 -1.274 -24.932 1.00 87.88 175 GLN A O 1
ATOM 1479 N N . VAL A 1 176 ? 4.059 -0.725 -26.820 1.00 87.75 176 VAL A N 1
ATOM 1480 C CA . VAL A 1 176 ? 4.180 0.702 -26.486 1.00 87.75 176 VAL A CA 1
ATOM 1481 C C . VAL A 1 176 ? 2.807 1.377 -26.477 1.00 87.75 176 VAL A C 1
ATOM 1483 O O . VAL A 1 176 ? 2.494 2.089 -25.523 1.00 87.75 176 VAL A O 1
ATOM 1486 N N . LYS A 1 177 ? 1.953 1.094 -27.468 1.00 88.38 177 LYS A N 1
ATOM 1487 C CA . LYS A 1 177 ? 0.570 1.596 -27.498 1.00 88.38 177 LYS A CA 1
ATOM 1488 C C . LYS A 1 177 ? -0.239 1.126 -26.290 1.00 88.38 177 LYS A C 1
ATOM 1490 O O . LYS A 1 177 ? -1.037 1.898 -25.767 1.00 88.38 177 LYS A O 1
ATOM 1495 N N . LEU A 1 178 ? -0.045 -0.111 -25.824 1.00 85.06 178 LEU A N 1
ATOM 1496 C CA . LEU A 1 178 ? -0.696 -0.588 -24.598 1.00 85.06 178 LEU A CA 1
ATOM 1497 C C . LEU A 1 178 ? -0.308 0.281 -23.394 1.00 85.06 178 LEU A C 1
ATOM 1499 O O . LEU A 1 178 ? -1.190 0.692 -22.645 1.00 85.06 178 LEU A O 1
ATOM 1503 N N . ILE A 1 179 ? 0.979 0.613 -23.231 1.00 84.50 179 ILE A N 1
ATOM 1504 C CA . ILE A 1 179 ? 1.450 1.505 -22.153 1.00 84.50 179 ILE A CA 1
ATOM 1505 C C . ILE A 1 179 ? 0.815 2.894 -22.254 1.00 84.50 179 ILE A C 1
ATOM 1507 O O . ILE A 1 179 ? 0.459 3.479 -21.235 1.00 84.50 179 ILE A O 1
ATOM 1511 N N . GLU A 1 180 ? 0.706 3.442 -23.462 1.00 83.62 180 GLU A N 1
ATOM 1512 C CA . GLU A 1 180 ? 0.169 4.790 -23.685 1.00 83.62 180 GLU A CA 1
ATOM 1513 C C . GLU A 1 180 ? -1.336 4.894 -23.413 1.00 83.62 180 GLU A C 1
ATOM 1515 O O . GLU A 1 180 ? -1.823 5.982 -23.111 1.00 83.62 180 GLU A O 1
ATOM 1520 N N . ASN A 1 181 ? -2.050 3.767 -23.453 1.00 82.50 181 ASN A N 1
ATOM 1521 C CA . ASN A 1 181 ? -3.495 3.688 -23.242 1.00 82.50 181 ASN A CA 1
ATOM 1522 C C . ASN A 1 181 ? -3.911 3.197 -21.834 1.00 82.50 181 ASN A C 1
ATOM 1524 O O . ASN A 1 181 ? -5.108 3.020 -21.594 1.00 82.50 181 ASN A O 1
ATOM 1528 N N . PHE A 1 182 ? -2.967 2.938 -20.918 1.00 76.75 182 PHE A N 1
ATOM 1529 C CA . PHE A 1 182 ? -3.217 2.339 -19.591 1.00 76.75 182 PHE A CA 1
ATOM 1530 C C . PHE A 1 182 ? -3.546 3.347 -18.474 1.00 76.75 182 PHE A C 1
ATOM 1532 O O . PHE A 1 182 ? -4.500 3.072 -17.686 1.00 76.75 182 PHE A O 1
#